Protein AF-A0A6A7KDA5-F1 (afdb_monomer)

Solvent-accessible surface area (backbone atoms only — not comparable to full-atom values): 14342 Å² total; per-residue (Å²): 134,85,80,81,78,71,78,78,71,73,79,80,79,49,89,36,50,40,59,72,51,70,58,52,48,42,38,56,43,55,70,69,39,73,50,80,46,42,49,21,28,23,50,100,81,70,48,78,37,81,46,70,86,55,17,60,34,19,36,37,41,44,78,26,62,70,22,34,30,36,56,64,79,94,57,71,30,64,58,52,70,46,46,43,62,48,38,39,30,34,56,36,64,44,63,30,44,38,36,43,35,44,50,53,101,87,54,82,69,35,66,40,66,21,44,35,38,25,58,65,92,68,69,43,66,54,40,44,38,29,28,38,41,38,42,45,76,77,36,80,64,52,74,50,76,56,38,69,36,55,49,75,57,51,43,84,60,59,58,35,97,49,41,67,30,35,57,90,36,42,28,16,51,41,44,44,50,55,54,48,52,33,39,74,72,51,92,50,48,98,82,55,56,77,96,71,62,80,50,61,61,45,47,76,31,43,42,65,40,60,34,46,36,36,62,38,28,44,69,81,40,37,34,86,78,37,87,60,35,33,62,45,58,29,51,68,88,40,66,62,100,58,41,41,19,69,38,68,63,53,73,60,34,37,37,40,37,33,53,38,71,119

Organism: NCBI:txid2655001

Mean predicted aligned error: 5.77 Å

Radius of gyration: 21.14 Å; Cα contacts (8 Å, |Δi|>4): 591; chains: 1; bounding box: 65×40×63 Å

Nearest PDB structures (foldseek):
  2pmv-assembly3_C  TM=6.017E-01  e=1.633E-03  Homo sapiens
  5vh2-assembly4_D  TM=2.685E-01  e=3.890E-04  Mus musculus
  5vh2-assembly2_B  TM=2.811E-01  e=1.075E-03  Mus musculus
  5vh2-assembly3_C  TM=2.791E-01  e=2.796E-03  Mus musculus
  5ulu-assembly1_A  TM=3.826E-01  e=1.948E-01  Mus musculus

Sequence (262 aa):
MAIFAIPAMAATDYPMITFEDSADFTVIKGYLQTEVMTVQGLDSSYVKHDLGADEQYVTWTSSNTNVVRFRDGIIPKTSITGKDTVTVQTLIPGTAVVTATYDTPTADPVTVTSYVVVEGTTTTSSVSGIDIDVDGYNTSDFSFAGLTVPLFDLSDAGITDNDNDVLKKTPTALHAFLYALEIQNSTETTSTPIGSFDWDWVKDNVVLNSEGSYLQAVGTDDGGTDWTRGWQFTVNDDAPEHAASVAPLTTNAEVTWGFLPW

Structure (mmCIF, N/CA/C/O backbone):
data_AF-A0A6A7KDA5-F1
#
_entry.id   AF-A0A6A7KDA5-F1
#
loop_
_atom_site.group_PDB
_atom_site.id
_atom_site.type_symbol
_atom_site.label_atom_id
_atom_site.label_alt_id
_atom_site.label_comp_id
_atom_site.label_asym_id
_atom_site.label_entity_id
_atom_site.label_seq_id
_atom_site.pdbx_PDB_ins_code
_atom_site.Cartn_x
_atom_site.Cartn_y
_atom_site.Cartn_z
_atom_site.occupancy
_atom_site.B_iso_or_equiv
_atom_site.auth_seq_id
_atom_site.auth_comp_id
_atom_site.auth_asym_id
_atom_site.auth_atom_id
_atom_site.pdbx_PDB_model_num
ATOM 1 N N . MET A 1 1 ? 44.519 -13.378 -36.585 1.00 40.75 1 MET A N 1
ATOM 2 C CA . MET A 1 1 ? 43.661 -12.495 -35.774 1.00 40.75 1 MET A CA 1
ATOM 3 C C . MET A 1 1 ? 42.371 -13.259 -35.535 1.00 40.75 1 MET A C 1
ATOM 5 O O . MET A 1 1 ? 41.586 -13.403 -36.460 1.00 40.75 1 MET A O 1
ATOM 9 N N . ALA A 1 2 ? 42.254 -13.910 -34.378 1.00 29.16 2 ALA A N 1
ATOM 10 C CA . ALA A 1 2 ? 41.071 -14.691 -34.037 1.00 29.16 2 ALA A CA 1
ATOM 11 C C . ALA A 1 2 ? 39.977 -13.719 -33.587 1.00 29.16 2 ALA A C 1
ATOM 13 O O . ALA A 1 2 ? 40.171 -12.979 -32.626 1.00 29.16 2 ALA A O 1
ATOM 14 N N . ILE A 1 3 ? 38.866 -13.687 -34.320 1.00 31.59 3 ILE A N 1
ATOM 15 C CA . ILE A 1 3 ? 37.640 -13.036 -33.869 1.00 31.59 3 ILE A CA 1
ATOM 16 C C . ILE A 1 3 ? 37.055 -13.975 -32.814 1.00 31.59 3 ILE A C 1
ATOM 18 O O . ILE A 1 3 ? 36.567 -15.052 -33.152 1.00 31.59 3 ILE A O 1
ATOM 22 N N . PHE A 1 4 ? 37.160 -13.605 -31.539 1.00 29.89 4 PHE A N 1
ATOM 23 C CA . PHE A 1 4 ? 36.370 -14.231 -30.484 1.00 29.89 4 PHE A CA 1
ATOM 24 C C . PHE A 1 4 ? 34.930 -13.747 -30.658 1.00 29.89 4 PHE A C 1
ATOM 26 O O . PHE A 1 4 ? 34.546 -12.705 -30.136 1.00 29.89 4 PHE A O 1
ATOM 33 N N . ALA A 1 5 ? 34.147 -14.475 -31.452 1.00 29.88 5 ALA A N 1
ATOM 34 C CA . ALA A 1 5 ? 32.700 -14.384 -31.371 1.00 29.88 5 ALA A CA 1
ATOM 35 C C . ALA A 1 5 ? 32.300 -15.060 -30.056 1.00 29.88 5 ALA A C 1
ATOM 37 O O . ALA A 1 5 ? 32.284 -16.286 -29.958 1.00 29.88 5 ALA A O 1
ATOM 38 N N . ILE A 1 6 ? 32.074 -14.252 -29.022 1.00 32.78 6 ILE A N 1
ATOM 39 C CA . ILE A 1 6 ? 31.377 -14.707 -27.824 1.00 32.78 6 ILE A CA 1
ATOM 40 C C . ILE A 1 6 ? 29.944 -14.984 -28.295 1.00 32.78 6 ILE A C 1
ATOM 42 O O . ILE A 1 6 ? 29.347 -14.084 -28.892 1.00 32.78 6 ILE A O 1
ATOM 46 N N . PRO A 1 7 ? 29.402 -16.203 -28.133 1.00 31.75 7 PRO A N 1
ATOM 47 C CA . PRO A 1 7 ? 27.991 -16.416 -28.397 1.00 31.75 7 PRO A CA 1
ATOM 48 C C . PRO A 1 7 ? 27.219 -15.440 -27.511 1.00 31.75 7 PRO A C 1
ATOM 50 O O . PRO A 1 7 ? 27.404 -15.440 -26.295 1.00 31.75 7 PRO A O 1
ATOM 53 N N . ALA A 1 8 ? 26.405 -14.578 -28.126 1.00 35.00 8 ALA A N 1
ATOM 54 C CA . ALA A 1 8 ? 25.350 -13.889 -27.406 1.00 35.00 8 ALA A CA 1
ATOM 55 C C . ALA A 1 8 ? 24.492 -15.005 -26.812 1.00 35.00 8 ALA A C 1
ATOM 57 O O . ALA A 1 8 ? 23.828 -15.733 -27.552 1.00 35.00 8 ALA A O 1
ATOM 58 N N . MET A 1 9 ? 24.636 -15.242 -25.508 1.00 37.19 9 MET A N 1
ATOM 59 C CA . MET A 1 9 ? 23.714 -16.102 -24.782 1.00 37.19 9 MET A CA 1
ATOM 60 C C . MET A 1 9 ? 22.326 -15.560 -25.116 1.00 37.19 9 MET A C 1
ATOM 62 O O . MET A 1 9 ? 22.131 -14.345 -25.073 1.00 37.19 9 MET A O 1
ATOM 66 N N . ALA A 1 10 ? 21.434 -16.437 -25.580 1.00 40.12 10 ALA A N 1
ATOM 67 C CA . ALA A 1 10 ? 20.050 -16.072 -25.839 1.00 40.12 10 ALA A CA 1
ATOM 68 C C . ALA A 1 10 ? 19.540 -15.287 -24.628 1.00 40.12 10 ALA A C 1
ATOM 70 O O . ALA A 1 10 ? 19.811 -15.716 -23.504 1.00 40.12 10 ALA A O 1
ATOM 71 N N . ALA A 1 11 ? 18.899 -14.140 -24.879 1.00 50.62 11 ALA A N 1
ATOM 72 C CA . ALA A 1 11 ? 18.192 -13.379 -23.857 1.00 50.62 11 ALA A CA 1
ATOM 73 C C . ALA A 1 11 ? 17.461 -14.382 -22.964 1.00 50.62 11 ALA A C 1
ATOM 75 O O . ALA A 1 11 ? 16.763 -15.271 -23.470 1.00 50.62 11 ALA A O 1
ATOM 76 N N . THR A 1 12 ? 17.733 -14.338 -21.662 1.00 64.06 12 THR A N 1
ATOM 77 C CA . THR A 1 12 ? 16.975 -15.165 -20.733 1.00 64.06 12 THR A CA 1
ATOM 78 C C . THR A 1 12 ? 15.617 -14.497 -20.676 1.00 64.06 12 THR A C 1
ATOM 80 O O . THR A 1 12 ? 15.439 -13.552 -19.920 1.00 64.06 12 THR A O 1
ATOM 83 N N . ASP A 1 13 ? 14.689 -14.928 -21.530 1.00 81.19 13 ASP A N 1
ATOM 84 C CA . ASP A 1 13 ? 13.320 -14.435 -21.473 1.00 81.19 13 ASP A CA 1
ATOM 85 C C . ASP A 1 13 ? 12.780 -14.758 -20.081 1.00 81.19 13 ASP A C 1
ATOM 87 O O . ASP A 1 13 ? 12.575 -15.924 -19.723 1.00 81.19 13 ASP A O 1
ATOM 91 N N . TYR A 1 14 ? 12.605 -13.720 -19.270 1.00 86.12 14 TYR A N 1
ATOM 92 C CA . TYR A 1 14 ? 12.040 -13.875 -17.946 1.00 86.12 14 TYR A CA 1
ATOM 93 C C . TYR A 1 14 ? 10.519 -13.990 -18.068 1.00 86.12 14 TYR A C 1
ATOM 95 O O . TYR A 1 14 ? 9.881 -13.073 -18.588 1.00 86.12 14 TYR A O 1
ATOM 103 N N . PRO A 1 15 ? 9.905 -15.079 -17.572 1.00 86.88 15 PRO A N 1
ATOM 104 C CA . PRO A 1 15 ? 8.453 -15.241 -17.607 1.00 86.88 15 PRO A CA 1
ATOM 105 C C . PRO A 1 15 ? 7.717 -14.234 -16.712 1.00 86.88 15 PRO A C 1
ATOM 107 O O . PRO A 1 15 ? 6.495 -14.142 -16.782 1.00 86.88 15 PRO A O 1
ATOM 110 N N . MET A 1 16 ? 8.438 -13.527 -15.837 1.00 90.62 16 MET A N 1
ATOM 111 C CA . MET A 1 16 ? 7.928 -12.512 -14.920 1.00 90.62 16 MET A CA 1
ATOM 112 C C . MET A 1 16 ? 9.022 -11.470 -14.654 1.00 90.62 16 MET A C 1
ATOM 114 O O . MET A 1 16 ? 10.212 -11.788 -14.681 1.00 90.62 16 MET A O 1
ATOM 118 N N . ILE A 1 17 ? 8.618 -10.246 -14.323 1.00 94.88 17 ILE A N 1
ATOM 119 C CA . ILE A 1 17 ? 9.496 -9.215 -13.757 1.00 94.88 17 ILE A CA 1
ATOM 120 C C . ILE A 1 17 ? 8.948 -8.760 -12.404 1.00 94.88 17 ILE A C 1
ATOM 122 O O . ILE A 1 17 ? 7.754 -8.879 -12.139 1.00 94.88 17 ILE A O 1
ATOM 126 N N . THR A 1 18 ? 9.819 -8.234 -11.551 1.00 95.62 18 THR A N 1
ATOM 127 C CA . THR A 1 18 ? 9.476 -7.692 -10.229 1.00 95.62 18 THR A CA 1
ATOM 128 C C . THR A 1 18 ? 10.320 -6.460 -9.935 1.00 95.62 18 THR A C 1
ATOM 130 O O . THR A 1 18 ? 11.328 -6.237 -10.600 1.00 95.62 18 THR A O 1
ATOM 133 N N . PHE A 1 19 ? 9.963 -5.687 -8.914 1.00 95.19 19 PHE A N 1
ATOM 134 C CA . PHE A 1 19 ? 10.882 -4.698 -8.356 1.00 95.19 19 PHE A CA 1
ATOM 135 C C . PHE A 1 19 ? 12.014 -5.355 -7.557 1.00 95.19 19 PHE A C 1
ATOM 137 O O . PHE A 1 19 ? 11.823 -6.411 -6.936 1.00 95.19 19 PHE A O 1
ATOM 144 N N . GLU A 1 20 ? 13.192 -4.732 -7.584 1.00 94.56 20 GLU A N 1
ATOM 145 C CA . GLU A 1 20 ? 14.352 -5.101 -6.764 1.00 94.56 20 GLU A CA 1
ATOM 146 C C . GLU A 1 20 ? 14.019 -4.977 -5.271 1.00 94.56 20 GLU A C 1
ATOM 148 O O . GLU A 1 20 ? 14.231 -5.933 -4.518 1.00 94.56 20 GLU A O 1
ATOM 153 N N . ASP A 1 21 ? 13.401 -3.865 -4.870 1.00 90.50 21 ASP A N 1
ATOM 154 C CA . ASP A 1 21 ? 12.902 -3.630 -3.516 1.00 90.50 21 ASP A CA 1
ATOM 155 C C . ASP A 1 21 ? 11.387 -3.881 -3.441 1.00 90.50 21 ASP A C 1
ATOM 157 O O . ASP A 1 21 ? 10.631 -3.525 -4.342 1.00 90.50 21 ASP A O 1
ATOM 161 N N . SER A 1 22 ? 10.916 -4.509 -2.363 1.00 85.31 22 SER A N 1
ATOM 162 C CA . SER A 1 22 ? 9.477 -4.656 -2.126 1.00 85.31 22 SER A CA 1
ATOM 163 C C . SER A 1 22 ? 8.786 -3.338 -1.767 1.00 85.31 22 SER A C 1
ATOM 165 O O . SER A 1 22 ? 7.585 -3.223 -2.000 1.00 85.31 22 SER A O 1
ATOM 167 N N . ALA A 1 23 ? 9.519 -2.351 -1.240 1.00 86.12 23 ALA A N 1
ATOM 168 C CA . ALA A 1 23 ? 8.973 -1.018 -0.973 1.00 86.12 23 ALA A CA 1
ATOM 169 C C . ALA A 1 23 ? 8.536 -0.303 -2.269 1.00 86.12 23 ALA A C 1
ATOM 171 O O . ALA A 1 23 ? 7.680 0.572 -2.260 1.00 86.12 23 ALA A O 1
ATOM 172 N N . ASP A 1 24 ? 9.045 -0.717 -3.435 1.00 91.38 24 ASP A N 1
ATOM 173 C CA . ASP A 1 24 ? 8.657 -0.105 -4.706 1.00 91.38 24 ASP A CA 1
ATOM 174 C C . ASP A 1 24 ? 7.242 -0.491 -5.165 1.00 91.38 24 ASP A C 1
ATOM 176 O O . ASP A 1 24 ? 6.698 0.165 -6.052 1.00 91.38 24 ASP A O 1
ATOM 180 N N . PHE A 1 25 ? 6.594 -1.510 -4.584 1.00 90.44 25 PHE A N 1
ATOM 181 C CA . PHE A 1 25 ? 5.215 -1.862 -4.960 1.00 90.44 25 PHE A CA 1
ATOM 182 C C . PHE A 1 25 ? 4.196 -0.795 -4.540 1.00 90.44 25 PHE A C 1
ATOM 184 O O . PHE A 1 25 ? 3.200 -0.584 -5.238 1.00 90.44 25 PHE A O 1
ATOM 191 N N . THR A 1 26 ? 4.450 -0.098 -3.432 1.00 91.44 26 THR A N 1
ATOM 192 C CA . THR A 1 26 ? 3.618 1.001 -2.937 1.00 91.44 26 THR A CA 1
ATOM 193 C C . THR A 1 26 ? 4.529 2.118 -2.470 1.00 91.44 26 THR A C 1
ATOM 195 O O . THR A 1 26 ? 5.241 1.942 -1.507 1.00 91.44 26 THR A O 1
ATOM 198 N N . VAL A 1 27 ? 4.484 3.285 -3.107 1.00 92.12 27 VAL A N 1
ATOM 199 C CA . VAL A 1 27 ? 5.378 4.395 -2.754 1.00 92.12 27 VAL A CA 1
ATOM 200 C C . VAL A 1 27 ? 4.572 5.582 -2.266 1.00 92.12 27 VAL A C 1
ATOM 202 O O . VAL A 1 27 ? 3.797 6.172 -3.022 1.00 92.12 27 VAL A O 1
ATOM 205 N N . ILE A 1 28 ? 4.815 6.003 -1.027 1.00 93.00 28 ILE A N 1
ATOM 206 C CA . ILE A 1 28 ? 4.253 7.238 -0.478 1.00 93.00 28 ILE A CA 1
ATOM 207 C C . ILE A 1 28 ? 5.359 8.274 -0.333 1.00 93.00 28 ILE A C 1
ATOM 209 O O . ILE A 1 28 ? 6.373 8.070 0.335 1.00 93.00 28 ILE A O 1
ATOM 213 N N . LYS A 1 29 ? 5.177 9.432 -0.970 1.00 92.12 29 LYS A N 1
ATOM 214 C CA . LYS A 1 29 ? 6.171 10.512 -0.932 1.00 92.12 29 LYS A CA 1
ATOM 215 C C . LYS A 1 29 ? 5.528 11.885 -0.838 1.00 92.12 29 LYS A C 1
ATOM 217 O O . LYS A 1 29 ? 4.423 12.137 -1.309 1.00 92.12 29 LYS A O 1
ATOM 222 N N . GLY A 1 30 ? 6.291 12.824 -0.286 1.00 90.06 30 GLY A N 1
ATOM 223 C CA . GLY A 1 30 ? 5.948 14.242 -0.309 1.00 90.06 30 GLY A CA 1
ATOM 224 C C . GLY A 1 30 ? 6.137 14.891 -1.685 1.00 90.06 30 GLY A C 1
ATOM 225 O O . GLY A 1 30 ? 6.653 14.292 -2.627 1.00 90.06 30 GLY A O 1
ATOM 226 N N . TYR A 1 31 ? 5.760 16.165 -1.782 1.00 89.62 31 TYR A N 1
ATOM 227 C CA . TYR A 1 31 ? 5.931 17.013 -2.968 1.00 89.62 31 TYR A CA 1
ATOM 228 C C . TYR A 1 31 ? 7.411 17.171 -3.378 1.00 89.62 31 TYR A C 1
ATOM 230 O O . TYR A 1 31 ? 8.263 17.464 -2.535 1.00 89.62 31 TYR A O 1
ATOM 238 N N . LEU A 1 32 ? 7.704 17.041 -4.682 1.00 90.38 32 LEU A N 1
ATOM 239 C CA . LEU A 1 32 ? 9.041 17.196 -5.289 1.00 90.38 32 LEU A CA 1
ATOM 240 C C . LEU A 1 32 ? 10.132 16.270 -4.734 1.00 90.38 32 LEU A C 1
ATOM 242 O O . LEU A 1 32 ? 11.318 16.595 -4.826 1.00 90.38 32 LEU A O 1
ATOM 246 N N . GLN A 1 33 ? 9.742 15.115 -4.207 1.00 93.12 33 GLN A N 1
ATOM 247 C CA . GLN A 1 33 ? 10.665 14.058 -3.813 1.00 93.12 33 GLN A CA 1
ATOM 248 C C . GLN A 1 33 ? 10.987 13.156 -5.006 1.00 93.12 33 GLN A C 1
ATOM 250 O O . GLN A 1 33 ? 10.360 13.242 -6.067 1.00 93.12 33 GLN A O 1
ATOM 255 N N . THR A 1 34 ? 11.994 12.307 -4.838 1.00 94.31 34 THR A N 1
ATOM 256 C CA . THR A 1 34 ? 12.359 11.297 -5.829 1.00 94.31 34 THR A CA 1
ATOM 257 C C . THR A 1 34 ? 12.405 9.917 -5.201 1.00 94.31 34 THR A C 1
ATOM 259 O O . THR A 1 34 ? 12.809 9.800 -4.047 1.00 94.31 34 THR A O 1
ATOM 262 N N . GLU A 1 35 ? 12.047 8.913 -5.989 1.00 95.69 35 GLU A N 1
ATOM 263 C CA . GLU A 1 35 ? 12.203 7.493 -5.685 1.00 95.69 35 GLU A CA 1
ATOM 264 C C . GLU A 1 35 ? 12.983 6.827 -6.822 1.00 95.69 35 GLU A C 1
ATOM 266 O O . GLU A 1 35 ? 12.812 7.212 -7.984 1.00 95.69 35 GLU A O 1
ATOM 271 N N . VAL A 1 36 ? 13.876 5.894 -6.504 1.00 96.88 36 VAL A N 1
ATOM 272 C CA . VAL A 1 36 ? 14.622 5.128 -7.509 1.00 96.88 36 VAL A CA 1
ATOM 273 C C . VAL A 1 36 ? 14.040 3.730 -7.538 1.00 96.88 36 VAL A C 1
ATOM 275 O O . VAL A 1 36 ? 14.178 3.004 -6.571 1.00 96.88 36 VAL A O 1
ATOM 278 N N . MET A 1 37 ? 13.435 3.371 -8.665 1.00 97.25 37 MET A N 1
ATOM 279 C CA . MET A 1 37 ? 12.840 2.057 -8.867 1.00 97.25 37 MET A CA 1
ATOM 280 C C . MET A 1 37 ? 13.694 1.263 -9.844 1.00 97.25 37 MET A C 1
ATOM 282 O O . MET A 1 37 ? 14.021 1.769 -10.927 1.00 97.25 37 MET A O 1
ATOM 286 N N . THR A 1 38 ? 13.987 0.017 -9.491 1.00 97.75 38 THR A N 1
ATOM 287 C CA . THR A 1 38 ? 14.713 -0.941 -10.334 1.00 97.75 38 THR A CA 1
ATOM 288 C C . THR A 1 38 ? 13.838 -2.165 -10.570 1.00 97.75 38 THR A C 1
ATOM 290 O O . THR A 1 38 ? 13.273 -2.708 -9.620 1.00 97.75 38 THR A O 1
ATOM 293 N N . VAL A 1 39 ? 13.732 -2.636 -11.816 1.00 97.06 39 VAL A N 1
ATOM 294 C CA . VAL A 1 39 ? 13.113 -3.937 -12.119 1.00 97.06 39 VAL A CA 1
ATOM 295 C C . VAL A 1 39 ? 14.144 -5.025 -12.367 1.00 97.06 39 VAL A C 1
ATOM 297 O O . VAL A 1 39 ? 15.176 -4.804 -12.992 1.00 97.06 39 VAL A O 1
ATOM 300 N N . GLN A 1 40 ? 13.812 -6.229 -11.918 1.00 96.12 40 GLN A N 1
ATOM 301 C CA . GLN A 1 40 ? 14.588 -7.446 -12.102 1.00 96.12 40 GLN A CA 1
ATOM 302 C C . GLN A 1 40 ? 13.732 -8.522 -12.769 1.00 96.12 40 GLN A C 1
ATOM 304 O O . GLN A 1 40 ? 12.509 -8.571 -12.605 1.00 96.12 40 GLN A O 1
ATOM 309 N N . GLY A 1 41 ? 14.388 -9.400 -13.522 1.00 94.38 41 GLY A N 1
ATOM 310 C CA . GLY A 1 41 ? 13.773 -10.607 -14.054 1.00 94.38 41 GLY A CA 1
ATOM 311 C C . GLY A 1 41 ? 13.593 -11.656 -12.961 1.00 94.38 41 GLY A C 1
ATOM 312 O O . GLY A 1 41 ? 14.425 -11.766 -12.061 1.00 94.38 41 GLY A O 1
ATOM 313 N N . LEU A 1 42 ? 12.521 -12.442 -13.035 1.00 91.31 42 LEU A N 1
ATOM 314 C CA . LEU A 1 42 ? 12.306 -13.604 -12.173 1.00 91.31 42 LEU A CA 1
ATOM 315 C C . LEU A 1 42 ? 12.435 -14.887 -12.983 1.00 91.31 42 LEU A C 1
ATOM 317 O O . LEU A 1 42 ? 11.764 -15.058 -14.002 1.00 91.31 42 LEU A O 1
ATOM 321 N N . ASP A 1 43 ? 13.270 -15.810 -12.512 1.00 85.69 43 ASP A N 1
ATOM 322 C CA . ASP A 1 43 ? 13.306 -17.158 -13.073 1.00 85.69 43 ASP A CA 1
ATOM 323 C C . ASP A 1 43 ? 12.142 -18.028 -12.559 1.00 85.69 43 ASP A C 1
ATOM 325 O O . ASP A 1 43 ? 11.331 -17.625 -11.724 1.00 85.69 43 ASP A O 1
ATOM 329 N N . SER A 1 44 ? 12.056 -19.268 -13.045 1.00 82.88 44 SER A N 1
ATOM 330 C CA . SER A 1 44 ? 11.012 -20.217 -12.632 1.00 82.88 44 SER A CA 1
ATOM 331 C C . SER A 1 44 ? 11.079 -20.632 -11.156 1.00 82.88 44 SER A C 1
ATOM 333 O O . SER A 1 44 ? 10.190 -21.337 -10.687 1.00 82.88 44 SER A O 1
ATOM 335 N N . SER A 1 45 ? 12.147 -20.265 -10.445 1.00 84.50 45 SER A N 1
ATOM 336 C CA . SER A 1 45 ? 12.328 -20.490 -9.008 1.00 84.50 45 SER A CA 1
ATOM 337 C C . SER A 1 45 ? 12.081 -19.215 -8.193 1.00 84.50 45 SER A C 1
ATOM 339 O O . SER A 1 45 ? 12.388 -19.203 -7.003 1.00 84.50 45 SER A O 1
ATOM 341 N N . TYR A 1 46 ? 11.541 -18.158 -8.816 1.00 83.62 46 TYR A N 1
ATOM 342 C CA . TYR A 1 46 ? 11.300 -16.843 -8.214 1.00 83.62 46 TYR A CA 1
ATOM 343 C C . TYR A 1 46 ? 12.569 -16.155 -7.691 1.00 83.62 46 TYR A C 1
ATOM 345 O O . TYR A 1 46 ? 12.504 -15.293 -6.813 1.00 83.62 46 TYR A O 1
ATOM 353 N N . VAL A 1 47 ? 13.737 -16.512 -8.231 1.00 88.19 47 VAL A N 1
ATOM 354 C CA . VAL A 1 47 ? 14.984 -15.812 -7.921 1.00 88.19 47 VAL A CA 1
ATOM 355 C C . VAL A 1 47 ? 15.077 -14.576 -8.806 1.00 88.19 47 VAL A C 1
ATOM 357 O O . VAL A 1 47 ? 14.839 -14.659 -10.013 1.00 88.19 47 VAL A O 1
ATOM 360 N N . LYS A 1 48 ? 15.414 -13.433 -8.198 1.00 92.44 48 LYS A N 1
ATOM 361 C CA . LYS A 1 48 ? 15.626 -12.171 -8.911 1.00 92.44 48 LYS A CA 1
ATOM 362 C C . LYS A 1 48 ? 16.974 -12.173 -9.630 1.00 92.44 48 LYS A C 1
ATOM 364 O O . LYS A 1 48 ? 17.983 -12.582 -9.053 1.00 92.44 48 LYS A O 1
ATOM 369 N N . HIS A 1 49 ? 16.986 -11.675 -10.860 1.00 92.88 49 HIS A N 1
ATOM 370 C CA . HIS A 1 49 ? 18.175 -11.529 -11.692 1.00 92.88 49 HIS A CA 1
ATOM 371 C C . HIS A 1 49 ? 18.196 -10.159 -12.362 1.00 92.88 49 HIS A C 1
ATOM 373 O O . HIS A 1 49 ? 17.167 -9.666 -12.830 1.00 92.88 49 HIS A O 1
ATOM 379 N N . ASP A 1 50 ? 19.385 -9.572 -12.467 1.00 92.50 50 ASP A N 1
ATOM 380 C CA . ASP A 1 50 ? 19.580 -8.349 -13.241 1.00 92.50 50 ASP A CA 1
ATOM 381 C C . ASP A 1 50 ? 19.256 -8.601 -14.721 1.00 92.50 50 ASP A C 1
ATOM 383 O O . ASP A 1 50 ? 19.623 -9.633 -15.295 1.00 92.50 50 ASP A O 1
ATOM 387 N N . LEU A 1 51 ? 18.587 -7.637 -15.358 1.00 90.62 51 LEU A N 1
ATOM 388 C CA . LEU A 1 51 ? 18.230 -7.735 -16.777 1.00 90.62 51 LEU A CA 1
ATOM 389 C C . LEU A 1 51 ? 19.453 -7.552 -17.688 1.00 90.62 51 LEU A C 1
ATOM 391 O O . LEU A 1 51 ? 19.499 -8.090 -18.795 1.00 90.62 51 LEU A O 1
ATOM 395 N N . GLY A 1 52 ? 20.475 -6.824 -17.227 1.00 88.19 52 GLY A N 1
ATOM 396 C CA . GLY A 1 52 ? 21.720 -6.634 -17.965 1.00 88.19 52 GLY A CA 1
ATOM 397 C C . GLY A 1 52 ? 21.470 -6.044 -19.355 1.00 88.19 52 GLY A C 1
ATOM 398 O O . GLY A 1 52 ? 20.901 -4.969 -19.488 1.00 88.19 52 GLY A O 1
ATOM 399 N N . ALA A 1 53 ? 21.883 -6.749 -20.413 1.00 87.94 53 ALA A N 1
ATOM 400 C CA . ALA A 1 53 ? 21.683 -6.281 -21.789 1.00 87.94 53 ALA A CA 1
ATOM 401 C C . ALA A 1 53 ? 20.201 -6.204 -22.208 1.00 87.94 53 ALA A C 1
ATOM 403 O O . ALA A 1 53 ? 19.877 -5.492 -23.162 1.00 87.94 53 ALA A O 1
ATOM 404 N N . ASP A 1 54 ? 19.313 -6.906 -21.502 1.00 90.25 54 ASP A N 1
ATOM 405 C CA . ASP A 1 54 ? 17.887 -6.943 -21.810 1.00 90.25 54 ASP A CA 1
ATOM 406 C C . ASP A 1 54 ? 17.127 -5.732 -21.237 1.00 90.25 54 ASP A C 1
ATOM 408 O O . ASP A 1 54 ? 15.952 -5.549 -21.550 1.00 90.25 54 ASP A O 1
ATOM 412 N N . GLU A 1 55 ? 17.793 -4.828 -20.501 1.00 93.62 55 GLU A N 1
ATOM 413 C CA . GLU A 1 55 ? 17.211 -3.547 -20.061 1.00 93.62 55 GLU A CA 1
ATOM 414 C C . GLU A 1 55 ? 16.650 -2.721 -21.231 1.00 93.62 55 GLU A C 1
ATOM 416 O O . GLU A 1 55 ? 15.696 -1.957 -21.073 1.00 93.62 55 GLU A O 1
ATOM 421 N N . GLN A 1 56 ? 17.211 -2.908 -22.436 1.00 93.88 56 GLN A N 1
ATOM 422 C CA . GLN A 1 56 ? 16.774 -2.249 -23.667 1.00 93.88 56 GLN A CA 1
ATOM 423 C C . GLN A 1 56 ? 15.298 -2.536 -24.009 1.00 93.88 56 GLN A C 1
ATOM 425 O O . GLN A 1 56 ? 14.668 -1.746 -24.714 1.00 93.88 56 GLN A O 1
ATOM 430 N N . TYR A 1 57 ? 14.763 -3.651 -23.501 1.00 95.38 57 TYR A N 1
ATOM 431 C CA . TYR A 1 57 ? 13.390 -4.117 -23.696 1.00 95.38 57 TYR A CA 1
ATOM 432 C C . TYR A 1 57 ? 12.425 -3.637 -22.606 1.00 95.38 57 TYR A C 1
ATOM 434 O O . TYR A 1 57 ? 11.234 -3.939 -22.661 1.00 95.38 57 TYR A O 1
ATOM 442 N N . VAL A 1 58 ? 12.909 -2.868 -21.625 1.00 97.06 58 VAL A N 1
ATOM 443 C CA . VAL A 1 58 ? 12.073 -2.317 -20.558 1.00 97.06 58 VAL A CA 1
ATOM 444 C C . VAL A 1 58 ? 11.506 -0.962 -20.967 1.00 97.06 58 VAL A C 1
ATOM 446 O O . VAL A 1 58 ? 12.237 -0.060 -21.383 1.00 97.06 58 VAL A O 1
ATOM 449 N N . THR A 1 59 ? 10.197 -0.789 -20.803 1.00 98.00 59 THR A N 1
ATOM 450 C CA . THR A 1 59 ? 9.504 0.496 -20.935 1.00 98.00 59 THR A CA 1
ATOM 451 C C . THR A 1 59 ? 8.762 0.848 -19.655 1.00 98.00 59 THR A C 1
ATOM 453 O O . THR A 1 59 ? 7.933 0.089 -19.169 1.00 98.00 59 THR A O 1
ATOM 456 N N . TRP A 1 60 ? 9.021 2.051 -19.158 1.00 98.12 60 TRP A N 1
ATOM 457 C CA . TRP A 1 60 ? 8.384 2.662 -18.004 1.00 98.12 60 TRP A CA 1
ATOM 458 C C . TRP A 1 60 ? 7.351 3.691 -18.439 1.00 98.12 60 TRP A C 1
ATOM 460 O O . TRP A 1 60 ? 7.636 4.558 -19.271 1.00 98.12 60 TRP A O 1
ATOM 470 N N . THR A 1 61 ? 6.165 3.641 -17.841 1.00 97.62 61 THR A N 1
ATOM 471 C CA . THR A 1 61 ? 5.085 4.611 -18.065 1.00 97.62 61 THR A CA 1
ATOM 472 C C . THR A 1 61 ? 4.436 5.023 -16.751 1.00 97.62 61 THR A C 1
ATOM 474 O O . THR A 1 61 ? 4.543 4.322 -15.748 1.00 97.62 61 THR A O 1
ATOM 477 N N . SER A 1 62 ? 3.779 6.182 -16.750 1.00 96.75 62 SER A N 1
ATOM 478 C CA . SER A 1 62 ? 2.942 6.626 -15.637 1.00 96.75 62 SER A CA 1
ATOM 479 C C . SER A 1 62 ? 1.521 6.889 -16.117 1.00 96.75 62 SER A C 1
ATOM 481 O O . SER A 1 62 ? 1.328 7.571 -17.128 1.00 96.75 62 SER A O 1
ATOM 483 N N . SER A 1 63 ? 0.531 6.424 -15.354 1.00 96.56 63 SER A N 1
ATOM 484 C CA . SER A 1 63 ? -0.880 6.723 -15.613 1.00 96.56 63 SER A CA 1
ATOM 485 C C . SER A 1 63 ? -1.233 8.201 -15.396 1.00 96.56 63 SER A C 1
ATOM 487 O O . SER A 1 63 ? -2.183 8.700 -16.000 1.00 96.56 63 SER A O 1
ATOM 489 N N . ASN A 1 64 ? -0.461 8.935 -14.581 1.00 96.31 64 ASN A N 1
ATOM 490 C CA . ASN A 1 64 ? -0.713 10.343 -14.285 1.00 96.31 64 ASN A CA 1
ATOM 491 C C . ASN A 1 64 ? 0.577 11.166 -14.194 1.00 96.31 64 ASN A C 1
ATOM 493 O O . ASN A 1 64 ? 1.170 11.375 -13.134 1.00 96.31 64 ASN A O 1
ATOM 497 N N . THR A 1 65 ? 0.942 11.744 -15.336 1.00 94.50 65 THR A N 1
ATOM 498 C CA . THR A 1 65 ? 2.167 12.538 -15.495 1.00 94.50 65 THR A CA 1
ATOM 499 C C . THR A 1 65 ? 2.139 13.901 -14.795 1.00 94.50 65 THR A C 1
ATOM 501 O O . THR A 1 65 ? 3.140 14.621 -14.787 1.00 94.50 65 THR A O 1
ATOM 504 N N . ASN A 1 66 ? 0.994 14.301 -14.237 1.00 94.81 66 ASN A N 1
ATOM 505 C CA . ASN A 1 66 ? 0.909 15.490 -13.394 1.00 94.81 66 ASN A CA 1
ATOM 506 C C . ASN A 1 66 ? 1.280 15.177 -11.945 1.00 94.81 66 ASN A C 1
ATOM 508 O O . ASN A 1 66 ? 1.732 16.085 -11.257 1.00 94.81 66 ASN A O 1
ATOM 512 N N . VAL A 1 67 ? 1.128 13.920 -11.513 1.00 96.00 67 VAL A N 1
ATOM 513 C CA . VAL A 1 67 ? 1.449 13.449 -10.158 1.00 96.00 67 VAL A CA 1
ATOM 514 C C . VAL A 1 67 ? 2.876 12.917 -10.091 1.00 96.00 67 VAL A C 1
ATOM 516 O O . VAL A 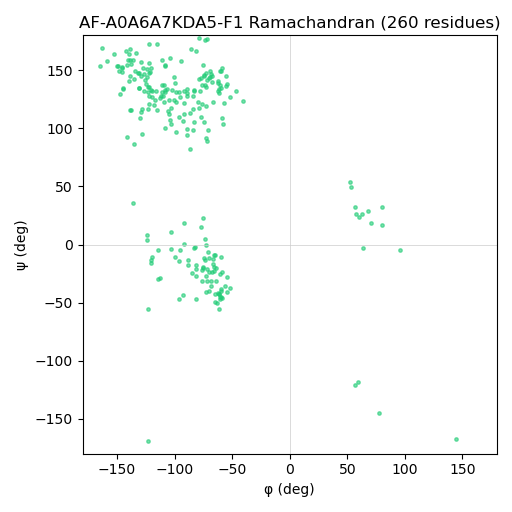1 67 ? 3.605 13.294 -9.177 1.00 96.00 67 VAL A O 1
ATOM 519 N N . VAL A 1 68 ? 3.317 12.128 -11.077 1.00 96.81 68 VAL A N 1
ATOM 520 C CA . VAL A 1 68 ? 4.703 11.635 -11.153 1.00 96.81 68 VAL A CA 1
ATOM 521 C C . VAL A 1 68 ? 5.292 11.774 -12.553 1.00 96.81 68 VAL A C 1
ATOM 523 O O . VAL A 1 68 ? 4.584 11.691 -13.551 1.00 96.81 68 VAL A O 1
ATOM 526 N N . ARG A 1 69 ? 6.606 11.976 -12.660 1.00 95.75 69 ARG A N 1
ATOM 527 C CA . ARG A 1 69 ? 7.350 11.923 -13.933 1.00 95.75 69 ARG A CA 1
ATOM 528 C C . ARG A 1 69 ? 8.688 11.248 -13.735 1.00 95.75 69 ARG A C 1
ATOM 530 O O . ARG A 1 69 ? 9.227 11.262 -12.637 1.00 95.75 69 ARG A O 1
ATOM 537 N N . PHE A 1 70 ? 9.274 10.744 -14.809 1.00 96.31 70 PHE A N 1
ATOM 538 C CA . PHE A 1 70 ? 10.603 10.160 -14.746 1.00 96.31 70 PHE A CA 1
ATOM 539 C C . PHE A 1 70 ? 11.683 11.217 -14.982 1.00 96.31 70 PHE A C 1
ATOM 541 O O . PHE A 1 70 ? 11.597 12.018 -15.920 1.00 96.31 70 PHE A O 1
ATOM 548 N N . ARG A 1 71 ? 12.723 11.221 -14.152 1.00 91.94 71 ARG A N 1
ATOM 549 C CA . ARG A 1 71 ? 13.915 12.044 -14.350 1.00 91.94 71 ARG A CA 1
ATOM 550 C C . ARG A 1 71 ? 14.901 11.315 -15.249 1.00 91.94 71 ARG A C 1
ATOM 552 O O . ARG A 1 71 ? 15.501 10.322 -14.862 1.00 91.94 71 ARG A O 1
ATOM 559 N N . ASP A 1 72 ? 15.100 11.867 -16.439 1.00 83.94 72 ASP A N 1
ATOM 560 C CA . ASP A 1 72 ? 16.139 11.438 -17.372 1.00 83.94 72 ASP A CA 1
ATOM 561 C C . ASP A 1 72 ? 16.840 12.675 -17.938 1.00 83.94 72 ASP A C 1
ATOM 563 O O . ASP A 1 72 ? 16.435 13.259 -18.947 1.00 83.94 72 ASP A O 1
ATOM 567 N N . GLY A 1 73 ? 17.855 13.140 -17.208 1.00 78.38 73 GLY A N 1
ATOM 568 C CA . GLY A 1 73 ? 18.491 14.432 -17.444 1.00 78.38 73 GLY A CA 1
ATOM 569 C C . GLY A 1 73 ? 17.666 15.608 -16.905 1.00 78.38 73 GLY A C 1
ATOM 570 O O . GLY A 1 73 ? 17.047 15.525 -15.848 1.00 78.38 73 GLY A O 1
ATOM 571 N N . ILE A 1 74 ? 17.703 16.740 -17.613 1.00 73.38 74 ILE A N 1
ATOM 572 C CA . ILE A 1 74 ? 17.123 18.016 -17.146 1.00 73.38 74 ILE A CA 1
ATOM 573 C C . ILE A 1 74 ? 15.606 18.082 -17.383 1.00 73.38 74 ILE A C 1
ATOM 575 O O . ILE A 1 74 ? 14.900 18.790 -16.667 1.00 73.38 74 ILE A O 1
ATOM 579 N N . ILE A 1 75 ? 15.096 17.368 -18.391 1.00 77.12 75 ILE A N 1
ATOM 580 C CA . ILE A 1 75 ? 13.689 17.432 -18.798 1.00 77.12 75 ILE A CA 1
ATOM 581 C C . ILE A 1 75 ? 12.969 16.183 -18.276 1.00 77.12 75 ILE A C 1
ATOM 583 O O . ILE A 1 75 ? 13.306 15.081 -18.709 1.00 77.12 75 ILE A O 1
ATOM 587 N N . PRO A 1 76 ? 11.970 16.326 -17.386 1.00 82.56 76 PRO A N 1
ATOM 588 C CA . PRO A 1 76 ? 11.155 15.200 -16.950 1.00 82.56 76 PRO A CA 1
ATOM 589 C C . PRO A 1 76 ? 10.412 14.561 -18.124 1.00 82.56 76 PRO A C 1
ATOM 591 O O . PRO A 1 76 ? 9.833 15.266 -18.956 1.00 82.56 76 PRO A O 1
ATOM 594 N N . LYS A 1 77 ? 10.390 13.230 -18.163 1.00 89.06 77 LYS A N 1
ATOM 595 C CA . LYS A 1 77 ? 9.722 12.439 -19.197 1.00 89.06 77 LYS A CA 1
ATOM 596 C C . LYS A 1 77 ? 8.471 11.755 -18.651 1.00 89.06 77 LYS A C 1
ATOM 598 O O . LYS A 1 77 ? 8.358 11.475 -17.460 1.00 89.06 77 LYS A O 1
ATOM 603 N N . THR A 1 78 ? 7.526 11.490 -19.544 1.00 88.00 78 THR A N 1
ATOM 604 C CA . THR A 1 78 ? 6.289 10.745 -19.256 1.00 88.00 78 THR A CA 1
ATOM 605 C C . THR A 1 78 ? 6.456 9.238 -19.442 1.00 88.00 78 THR A C 1
ATOM 607 O O . THR A 1 78 ? 5.640 8.468 -18.948 1.00 88.00 78 THR A O 1
ATOM 610 N N . SER A 1 79 ? 7.508 8.833 -20.153 1.00 94.19 79 SER A N 1
ATO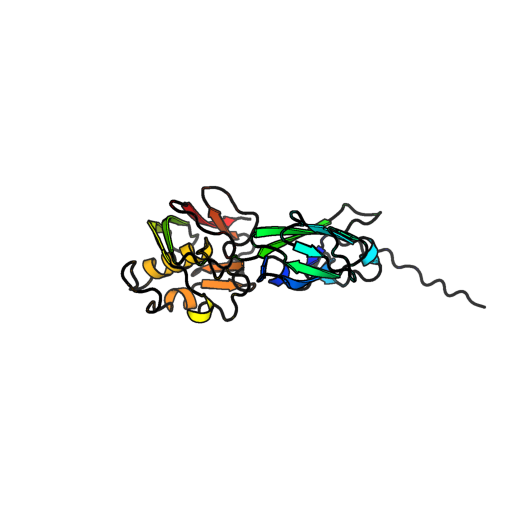M 611 C CA . SER A 1 79 ? 7.944 7.454 -20.325 1.00 94.19 79 SER A CA 1
ATOM 612 C C . SER A 1 79 ? 9.461 7.391 -20.500 1.00 94.19 79 SER A C 1
ATOM 614 O O . SER A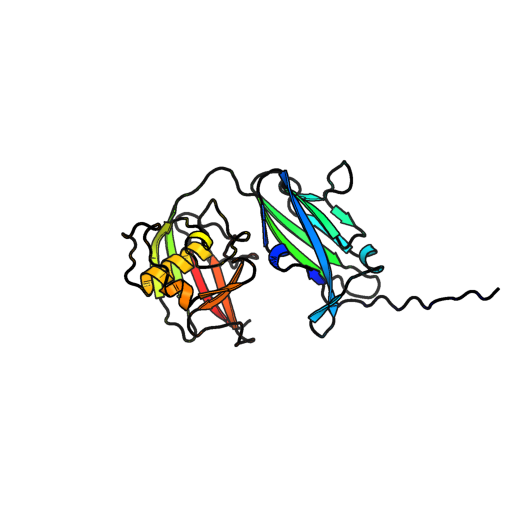 1 79 ? 10.089 8.356 -20.953 1.00 94.19 79 SER A O 1
ATOM 616 N N . ILE A 1 80 ? 10.051 6.256 -20.135 1.00 95.62 80 ILE A N 1
ATOM 617 C CA . ILE A 1 80 ? 11.457 5.926 -20.385 1.00 95.62 80 ILE A CA 1
ATOM 618 C C . ILE A 1 80 ? 11.493 4.528 -20.987 1.00 95.62 80 ILE A C 1
ATOM 620 O O . ILE A 1 80 ? 10.838 3.635 -20.475 1.00 95.62 80 ILE A O 1
ATOM 624 N N . THR A 1 81 ? 12.269 4.334 -22.046 1.00 95.25 81 THR A N 1
ATOM 625 C CA . THR A 1 81 ? 12.517 3.010 -22.622 1.00 95.25 81 THR A CA 1
ATOM 626 C C . THR A 1 81 ? 14.009 2.737 -22.599 1.00 95.25 81 THR A C 1
ATOM 628 O O . THR A 1 81 ? 14.817 3.661 -22.739 1.00 95.25 81 THR A O 1
ATOM 631 N N . GLY A 1 82 ? 14.346 1.465 -22.447 1.00 93.69 82 GLY A N 1
ATOM 632 C CA . GLY A 1 82 ? 15.693 0.942 -22.527 1.00 93.69 82 GLY A CA 1
ATOM 633 C C . GLY A 1 82 ? 16.514 1.134 -21.260 1.00 93.69 82 GLY A C 1
ATOM 634 O O . GLY A 1 82 ? 17.712 1.388 -21.357 1.00 93.69 82 GLY A O 1
ATOM 635 N N . LYS A 1 83 ? 15.847 1.103 -20.102 1.00 94.94 83 LYS A N 1
ATOM 636 C CA . LYS A 1 83 ? 16.461 1.155 -18.773 1.00 94.94 83 LYS A CA 1
ATOM 637 C C . LYS A 1 83 ? 15.666 0.286 -17.810 1.00 94.94 83 LYS A C 1
ATOM 639 O O . LYS A 1 83 ? 14.441 0.411 -17.750 1.00 94.94 83 LYS A O 1
ATOM 644 N N . ASP A 1 84 ? 16.360 -0.518 -17.022 1.00 95.25 84 ASP A N 1
ATOM 645 C CA . ASP A 1 84 ? 15.782 -1.294 -15.920 1.00 95.25 84 ASP A CA 1
ATOM 646 C C . ASP A 1 84 ? 15.599 -0.461 -14.641 1.00 95.25 84 ASP A C 1
ATOM 648 O O . ASP A 1 84 ? 14.797 -0.812 -13.785 1.00 95.25 84 ASP A O 1
ATOM 652 N N . THR A 1 85 ? 16.287 0.678 -14.554 1.00 97.00 85 THR A N 1
ATOM 653 C CA . THR A 1 85 ? 16.259 1.589 -13.411 1.00 97.00 85 THR A CA 1
ATOM 654 C C . THR A 1 85 ? 15.758 2.968 -13.827 1.00 97.00 85 THR A C 1
ATOM 656 O O . THR A 1 85 ? 16.246 3.571 -14.795 1.00 97.00 85 THR A O 1
ATOM 659 N N . VAL A 1 86 ? 14.818 3.527 -13.064 1.00 96.88 86 VAL A N 1
ATOM 660 C CA . VAL A 1 86 ? 14.307 4.889 -13.261 1.00 96.88 86 VAL A CA 1
ATOM 661 C C . VAL A 1 86 ? 14.273 5.675 -11.961 1.00 96.88 86 VAL A C 1
ATOM 663 O O . VAL A 1 86 ? 14.004 5.152 -10.890 1.00 96.88 86 VAL A O 1
ATOM 666 N N . THR A 1 87 ? 14.491 6.986 -12.061 1.00 96.81 87 THR A N 1
ATOM 667 C CA . THR A 1 87 ? 14.197 7.909 -10.962 1.00 96.81 87 THR A CA 1
ATOM 668 C C . THR A 1 87 ? 12.824 8.527 -11.192 1.00 96.81 87 THR A C 1
ATOM 670 O O . THR A 1 87 ? 12.651 9.350 -12.096 1.00 96.81 87 THR A O 1
ATOM 673 N N . VAL A 1 88 ? 11.843 8.159 -10.379 1.00 96.75 88 VAL A N 1
ATOM 674 C CA . VAL A 1 88 ? 10.511 8.765 -10.357 1.00 96.75 88 VAL A CA 1
ATOM 675 C C . VAL A 1 88 ? 10.565 10.032 -9.511 1.00 96.75 88 VAL A C 1
ATOM 677 O O . VAL A 1 88 ? 11.110 10.037 -8.418 1.00 96.75 88 VAL A O 1
ATOM 680 N N . GLN A 1 89 ? 10.018 11.134 -10.010 1.00 96.06 89 GLN A N 1
ATOM 681 C CA . GLN A 1 89 ? 9.851 12.379 -9.272 1.00 96.06 89 GLN A CA 1
ATOM 682 C C . GLN A 1 89 ? 8.369 12.638 -9.032 1.00 96.06 89 GLN A C 1
ATOM 684 O O . GLN A 1 89 ? 7.591 12.711 -9.986 1.00 96.06 89 GLN A O 1
ATOM 689 N N . THR A 1 90 ? 8.005 12.880 -7.778 1.00 95.38 90 THR A N 1
ATOM 690 C CA . THR A 1 90 ? 6.664 13.322 -7.398 1.00 95.38 90 THR A CA 1
ATOM 691 C C . THR A 1 90 ? 6.484 14.811 -7.661 1.00 95.38 90 THR A C 1
ATOM 693 O O . THR A 1 90 ? 7.405 15.615 -7.501 1.00 95.38 90 THR A O 1
ATOM 696 N N . LEU A 1 91 ? 5.293 15.201 -8.103 1.00 94.25 91 LEU A N 1
ATOM 697 C CA . LEU A 1 91 ? 5.024 16.547 -8.593 1.00 94.25 91 LEU A CA 1
ATOM 698 C C . LEU A 1 91 ? 3.902 17.240 -7.855 1.00 94.25 91 LEU A C 1
ATOM 700 O O . LEU A 1 91 ? 4.153 18.325 -7.379 1.00 94.25 91 LEU A O 1
ATOM 704 N N . ILE A 1 92 ? 2.697 16.689 -7.764 1.00 94.75 92 ILE A N 1
ATOM 705 C CA . ILE A 1 92 ? 1.577 17.313 -7.039 1.00 94.75 92 ILE A CA 1
ATOM 706 C C . ILE A 1 92 ? 0.813 16.243 -6.262 1.00 94.75 92 ILE A C 1
ATOM 708 O O . ILE A 1 92 ? 0.893 15.078 -6.654 1.00 94.75 92 ILE A O 1
ATOM 712 N N . PRO A 1 93 ? 0.056 16.618 -5.215 1.00 95.00 93 PRO A N 1
ATOM 713 C CA . PRO A 1 93 ? -0.784 15.671 -4.499 1.00 95.00 93 PRO A CA 1
ATOM 714 C C . PRO A 1 93 ? -1.750 14.923 -5.420 1.00 95.00 93 PRO A C 1
ATOM 716 O O . PRO A 1 93 ? -2.357 15.524 -6.310 1.00 95.00 93 PRO A O 1
ATOM 719 N N . GLY A 1 94 ? -1.902 13.624 -5.188 1.00 94.50 94 GLY A N 1
ATOM 720 C CA . GLY A 1 94 ? -2.700 12.726 -6.016 1.00 94.50 94 GLY A CA 1
ATOM 721 C C . GLY A 1 94 ? -2.074 11.340 -6.099 1.00 94.50 94 GLY A C 1
ATOM 722 O O . GLY A 1 94 ? -1.151 11.022 -5.352 1.00 94.50 94 GLY A O 1
ATOM 723 N N . THR A 1 95 ? -2.573 10.523 -7.020 1.00 95.25 95 THR A N 1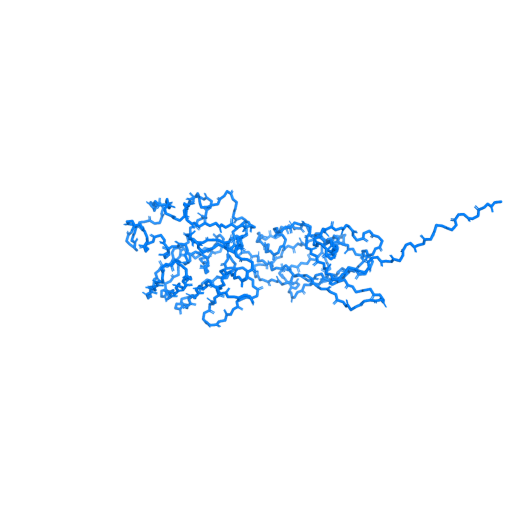
ATOM 724 C CA . THR A 1 95 ? -2.116 9.143 -7.205 1.00 95.25 95 THR A CA 1
ATOM 725 C C . THR A 1 95 ? -1.728 8.884 -8.657 1.00 95.25 95 THR A C 1
ATOM 727 O O . THR A 1 95 ? -2.213 9.545 -9.588 1.00 95.25 95 THR A O 1
ATOM 730 N N . ALA A 1 96 ? -0.801 7.952 -8.850 1.00 95.81 96 ALA A N 1
ATOM 731 C CA . ALA A 1 96 ? -0.374 7.473 -10.154 1.00 95.81 96 ALA A CA 1
ATOM 732 C C . ALA A 1 96 ? 0.036 6.004 -10.062 1.00 95.81 96 ALA A C 1
ATOM 734 O O . ALA A 1 96 ? 0.573 5.568 -9.052 1.00 95.81 96 ALA A O 1
ATOM 735 N N . VAL A 1 97 ? -0.150 5.269 -11.152 1.00 96.12 97 VAL A N 1
ATOM 736 C CA . VAL A 1 97 ? 0.421 3.933 -11.331 1.00 96.12 97 VAL A CA 1
ATOM 737 C C . VAL A 1 97 ? 1.647 4.085 -12.215 1.00 96.12 97 VAL A C 1
ATOM 739 O O . VAL A 1 97 ? 1.556 4.666 -13.302 1.00 96.12 97 VAL A O 1
ATOM 742 N N . VAL A 1 98 ? 2.792 3.613 -11.733 1.00 97.12 98 VAL A N 1
ATOM 743 C CA . VAL A 1 98 ? 4.022 3.488 -12.517 1.00 97.12 98 VAL A CA 1
ATOM 744 C C . VAL A 1 98 ? 4.127 2.043 -12.983 1.00 97.12 98 VAL A C 1
ATOM 746 O O . VAL A 1 98 ? 4.126 1.129 -12.168 1.00 97.12 98 VAL A O 1
ATOM 749 N N . THR A 1 99 ? 4.215 1.833 -14.291 1.00 97.50 99 THR A N 1
ATOM 750 C CA . THR A 1 99 ? 4.259 0.496 -14.893 1.00 97.50 99 THR A CA 1
ATOM 751 C C . THR A 1 99 ? 5.581 0.305 -15.611 1.00 97.50 99 THR A C 1
ATOM 753 O O . THR A 1 99 ? 5.897 1.088 -16.512 1.00 97.50 99 THR A O 1
ATOM 756 N N . ALA A 1 100 ? 6.310 -0.750 -15.257 1.00 97.88 100 ALA A N 1
ATOM 757 C CA . ALA A 1 100 ? 7.404 -1.281 -16.056 1.00 97.88 100 ALA A CA 1
ATOM 758 C C . ALA A 1 100 ? 6.882 -2.444 -16.903 1.00 97.88 100 ALA A C 1
ATOM 760 O O . ALA A 1 100 ? 6.189 -3.327 -16.403 1.00 97.88 100 ALA A O 1
ATOM 761 N N . THR A 1 101 ? 7.193 -2.429 -18.193 1.00 97.81 101 THR A N 1
ATOM 762 C CA . THR A 1 101 ? 6.868 -3.488 -19.155 1.00 97.81 101 THR A CA 1
ATOM 763 C C . THR A 1 101 ? 8.164 -4.031 -19.724 1.00 97.81 101 THR A C 1
ATOM 765 O O . THR A 1 101 ? 8.959 -3.245 -20.231 1.00 97.81 101 THR A O 1
ATOM 768 N N . TYR A 1 102 ? 8.364 -5.341 -19.659 1.00 96.38 102 TYR A N 1
ATOM 769 C CA . TYR A 1 102 ? 9.458 -6.048 -20.313 1.00 96.38 102 TYR A CA 1
ATOM 770 C C . TYR A 1 102 ? 8.901 -6.776 -21.539 1.00 96.38 102 TYR A C 1
ATOM 772 O O . TYR A 1 102 ? 8.066 -7.668 -21.400 1.00 96.38 102 TYR A O 1
ATOM 780 N N . ASP A 1 103 ? 9.307 -6.330 -22.728 1.00 95.88 103 ASP A N 1
ATOM 781 C CA . ASP A 1 103 ? 8.774 -6.772 -24.025 1.00 95.88 103 ASP A CA 1
ATOM 782 C C . ASP A 1 103 ? 9.929 -7.201 -24.942 1.00 95.88 103 ASP A C 1
ATOM 784 O O . ASP A 1 103 ? 10.594 -6.366 -25.571 1.00 95.88 103 ASP A O 1
ATOM 788 N N . THR A 1 104 ? 10.216 -8.507 -24.966 1.00 91.81 104 THR A N 1
ATOM 789 C CA . THR A 1 104 ? 11.271 -9.081 -25.808 1.00 91.81 104 THR A CA 1
ATOM 790 C C . THR A 1 104 ? 10.704 -9.580 -27.139 1.00 91.81 104 THR A C 1
ATOM 792 O O . THR A 1 104 ? 9.531 -9.926 -27.244 1.00 91.81 104 THR A O 1
ATOM 795 N N . PRO A 1 105 ? 11.529 -9.710 -28.194 1.00 90.25 105 PRO A N 1
ATOM 796 C CA . PRO A 1 105 ? 11.062 -10.232 -29.480 1.00 90.25 105 PRO A CA 1
ATOM 797 C C . PRO A 1 105 ? 10.609 -11.704 -29.466 1.00 90.25 105 PRO A C 1
ATOM 799 O O . PRO A 1 105 ? 10.134 -12.194 -30.494 1.00 90.25 105 PRO A O 1
ATOM 802 N N . THR A 1 106 ? 10.846 -12.434 -28.374 1.00 88.19 106 THR A N 1
ATOM 803 C CA . THR A 1 106 ? 10.741 -13.900 -28.298 1.00 88.19 106 THR A CA 1
ATOM 804 C C . THR A 1 106 ? 9.723 -14.404 -27.278 1.00 88.19 106 THR A C 1
ATOM 806 O O . THR A 1 106 ? 9.381 -15.588 -27.336 1.00 88.19 106 THR A O 1
ATOM 809 N N . ALA A 1 107 ? 9.189 -13.532 -26.421 1.00 88.00 107 ALA A N 1
ATOM 810 C CA . ALA A 1 107 ? 8.193 -13.862 -25.408 1.00 88.00 107 ALA A CA 1
ATOM 811 C C . ALA A 1 107 ? 7.035 -12.849 -25.393 1.00 88.00 107 ALA A C 1
ATOM 813 O O . ALA A 1 107 ? 7.133 -11.765 -25.963 1.00 88.00 107 ALA A O 1
ATOM 814 N N . ASP A 1 108 ? 5.927 -13.217 -24.746 1.00 92.75 108 ASP A N 1
ATOM 815 C CA . ASP A 1 108 ? 4.835 -12.274 -24.498 1.00 92.75 108 ASP A CA 1
ATOM 816 C C . ASP A 1 108 ? 5.277 -11.212 -23.467 1.00 92.75 108 ASP A C 1
ATOM 818 O O . ASP A 1 108 ? 6.003 -11.553 -22.526 1.00 92.75 108 ASP A O 1
ATOM 822 N N . PRO A 1 109 ? 4.837 -9.944 -23.593 1.00 95.00 109 PRO A N 1
ATOM 823 C CA . PRO A 1 109 ? 5.206 -8.898 -22.649 1.00 95.00 109 PRO A CA 1
ATOM 824 C C . PRO A 1 109 ? 4.722 -9.190 -21.231 1.00 95.00 109 PRO A C 1
ATOM 826 O O . PRO A 1 109 ? 3.582 -9.610 -21.019 1.00 95.00 109 PRO A O 1
ATOM 829 N N . VAL A 1 110 ? 5.561 -8.866 -20.252 1.00 95.25 110 VAL A N 1
ATOM 830 C CA . VAL A 1 110 ? 5.239 -8.981 -18.824 1.00 95.25 110 VAL A CA 1
ATOM 831 C C . VAL A 1 110 ? 5.376 -7.628 -18.139 1.00 95.25 110 VAL A C 1
ATOM 833 O O . VAL A 1 110 ? 6.199 -6.797 -18.527 1.00 95.25 110 VAL A O 1
ATOM 836 N N . THR A 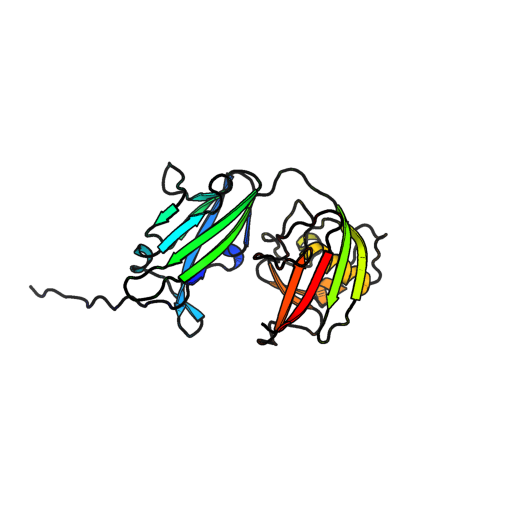1 111 ? 4.549 -7.381 -17.124 1.00 96.38 111 THR A N 1
ATOM 837 C CA . THR A 1 111 ? 4.468 -6.075 -16.460 1.00 96.38 111 THR A CA 1
ATOM 838 C C . THR A 1 111 ? 4.529 -6.191 -14.949 1.00 96.38 111 THR A C 1
ATOM 840 O O . THR A 1 111 ? 3.965 -7.121 -14.379 1.00 96.38 111 THR A O 1
ATOM 843 N N . VAL A 1 112 ? 5.110 -5.180 -14.308 1.00 95.56 112 VAL A N 1
ATOM 844 C CA . VAL A 1 112 ? 4.991 -4.937 -12.867 1.00 95.56 112 VAL A CA 1
ATOM 845 C C . VAL A 1 112 ? 4.578 -3.486 -12.628 1.00 95.56 112 VAL A C 1
ATOM 847 O O . VAL A 1 112 ? 4.946 -2.587 -13.395 1.00 95.56 112 VAL A O 1
ATOM 850 N N . THR A 1 113 ? 3.772 -3.255 -11.595 1.00 95.75 113 THR A N 1
ATOM 851 C CA . THR A 1 113 ? 3.180 -1.949 -11.288 1.00 95.75 113 THR A CA 1
ATOM 852 C C . THR A 1 113 ? 3.489 -1.506 -9.870 1.00 95.75 113 THR A C 1
ATOM 854 O O . THR A 1 113 ? 3.365 -2.292 -8.936 1.00 95.75 113 THR A O 1
ATOM 857 N N . SER A 1 114 ? 3.814 -0.225 -9.725 1.00 94.44 114 SER A N 1
ATOM 858 C CA . SER A 1 114 ? 3.936 0.487 -8.457 1.00 94.44 114 SER A CA 1
ATOM 859 C C . SER A 1 114 ? 2.774 1.461 -8.308 1.00 94.44 114 SER A C 1
ATOM 861 O O . SER A 1 114 ? 2.489 2.237 -9.232 1.00 94.44 114 SER A O 1
ATOM 863 N N . TYR A 1 115 ? 2.110 1.444 -7.154 1.00 94.69 115 TYR A N 1
ATOM 864 C CA . TYR A 1 115 ? 1.119 2.454 -6.807 1.00 94.69 115 TYR A CA 1
ATOM 865 C C . TYR A 1 115 ? 1.788 3.600 -6.047 1.00 94.69 115 TYR A C 1
ATOM 867 O O . TYR A 1 115 ? 2.247 3.431 -4.920 1.00 94.69 115 TYR A O 1
ATOM 875 N N . VAL A 1 116 ? 1.841 4.782 -6.660 1.00 95.00 116 VAL A N 1
ATOM 876 C CA . VAL A 1 116 ? 2.488 5.962 -6.080 1.00 95.00 116 VAL A CA 1
ATOM 877 C C . VAL A 1 116 ? 1.441 6.940 -5.567 1.00 95.00 116 VAL A C 1
ATOM 879 O O . VAL A 1 116 ? 0.601 7.428 -6.332 1.00 95.00 116 VAL A O 1
ATOM 882 N N . VAL A 1 117 ? 1.542 7.295 -4.288 1.00 95.44 117 VAL A N 1
ATOM 883 C CA . VAL A 1 117 ? 0.718 8.317 -3.642 1.00 95.44 117 VAL A CA 1
ATOM 884 C C . VAL A 1 117 ? 1.573 9.517 -3.257 1.00 95.44 117 VAL A C 1
ATOM 886 O O . VAL A 1 117 ? 2.575 9.411 -2.550 1.00 95.44 117 VAL A O 1
ATOM 889 N N . VAL A 1 118 ? 1.145 10.694 -3.704 1.00 95.06 118 VAL A N 1
ATOM 890 C CA . VAL A 1 118 ? 1.701 11.972 -3.268 1.00 95.06 118 VAL A CA 1
ATOM 891 C C . VAL A 1 118 ? 0.717 12.596 -2.295 1.00 95.06 118 VAL A C 1
ATOM 893 O O . VAL A 1 118 ? -0.355 13.060 -2.696 1.00 95.06 118 VAL A O 1
ATOM 896 N N . GLU A 1 119 ? 1.057 12.603 -1.009 1.00 90.81 119 GLU A N 1
ATOM 897 C CA . GLU A 1 119 ? 0.153 13.137 0.008 1.00 90.81 119 GLU A CA 1
ATOM 898 C C . GLU A 1 119 ? 0.016 14.662 -0.086 1.00 90.81 119 GLU A C 1
ATOM 900 O O . GLU A 1 119 ? 0.959 15.407 -0.377 1.00 90.81 119 GLU A O 1
ATOM 905 N N . GLY A 1 120 ? -1.201 15.136 0.181 1.00 87.62 120 GLY A N 1
ATOM 906 C CA . GLY A 1 120 ? -1.471 16.553 0.379 1.00 87.62 120 GLY A CA 1
ATOM 907 C C . GLY A 1 120 ? -0.914 17.069 1.707 1.00 87.62 120 GLY A C 1
ATOM 908 O O . GLY A 1 120 ? -0.390 16.331 2.537 1.00 87.62 120 GLY A O 1
ATOM 909 N N . THR A 1 121 ? -1.057 18.371 1.941 1.00 88.25 121 THR A N 1
ATOM 910 C CA . THR A 1 121 ? -0.653 18.997 3.212 1.00 88.25 121 THR A CA 1
ATOM 911 C C . THR A 1 121 ? -1.754 18.982 4.271 1.00 88.25 121 THR A C 1
ATOM 913 O O . THR A 1 121 ? -1.488 19.269 5.436 1.00 88.25 121 THR A O 1
ATOM 916 N N . THR A 1 122 ? -2.993 18.680 3.880 1.00 92.31 122 THR A N 1
ATOM 917 C CA . THR A 1 122 ? -4.145 18.637 4.781 1.00 92.31 122 THR A CA 1
ATOM 918 C C . THR A 1 122 ? -4.220 17.288 5.481 1.00 92.31 122 THR A C 1
ATOM 920 O O . THR A 1 122 ? -4.236 16.256 4.820 1.00 92.31 122 THR A O 1
ATOM 923 N N . THR A 1 123 ? -4.314 17.314 6.810 1.00 95.94 123 THR A N 1
ATOM 924 C CA . THR A 1 123 ? -4.549 16.122 7.628 1.00 95.94 123 THR A CA 1
ATOM 925 C C . THR A 1 123 ? -6.036 15.965 7.935 1.00 95.94 123 THR A C 1
ATOM 927 O O . THR A 1 123 ? -6.658 16.876 8.486 1.00 95.94 123 THR A O 1
ATOM 930 N N . THR A 1 124 ? -6.577 14.788 7.645 1.00 96.62 124 THR A N 1
ATOM 931 C CA . THR A 1 124 ? -7.867 14.297 8.133 1.00 96.62 124 THR A CA 1
ATOM 932 C C . THR A 1 124 ? -7.607 13.498 9.406 1.00 96.62 124 THR A C 1
ATOM 934 O O . THR A 1 124 ? -7.073 12.400 9.345 1.00 96.62 124 THR A O 1
ATOM 937 N N . SER A 1 125 ? -7.937 14.043 10.579 1.00 96.69 125 SER A N 1
ATOM 938 C CA . SER A 1 125 ? -7.613 13.396 11.865 1.00 96.69 125 SER A CA 1
ATOM 939 C C . SER A 1 125 ? -8.449 12.152 12.166 1.00 96.69 125 SER A C 1
ATOM 941 O O . SER A 1 125 ? -8.073 11.356 13.020 1.00 96.69 125 SER A O 1
ATOM 943 N N . SER A 1 126 ? -9.612 12.020 11.530 1.00 97.75 126 SER A N 1
ATOM 944 C CA . SER A 1 126 ? -10.522 10.891 11.701 1.00 97.75 126 SER A CA 1
ATOM 945 C C . SER A 1 126 ? -11.552 10.850 10.577 1.00 97.75 126 SER A C 1
ATOM 947 O O . SER A 1 126 ? -11.920 11.901 10.045 1.00 97.75 126 SER A O 1
ATOM 949 N N . VAL A 1 127 ? -12.081 9.665 10.277 1.00 98.25 127 VAL A N 1
ATOM 950 C CA . VAL A 1 127 ? -13.205 9.476 9.350 1.00 98.25 127 VAL A CA 1
ATOM 951 C C . VAL A 1 127 ? -14.334 8.747 10.075 1.00 98.25 127 VAL A C 1
ATOM 953 O O . VAL A 1 127 ? -14.097 7.757 10.758 1.00 98.25 127 VAL A O 1
ATOM 956 N N . SER A 1 128 ? -15.556 9.266 9.965 1.00 98.25 128 SER A N 1
ATOM 957 C CA . SER A 1 128 ? -16.734 8.751 10.674 1.00 98.25 128 SER A CA 1
ATOM 958 C C . SER A 1 128 ? -17.663 7.940 9.778 1.00 98.25 128 SER A C 1
ATOM 960 O O . SER A 1 128 ? -17.674 8.112 8.557 1.00 98.25 128 SER A O 1
ATOM 962 N N . GLY A 1 129 ? -18.500 7.125 10.421 1.00 97.88 129 GLY A N 1
ATOM 963 C CA . GLY A 1 129 ? -19.512 6.310 9.755 1.00 97.88 129 GLY A CA 1
ATOM 964 C C . GLY A 1 129 ? -18.945 5.033 9.145 1.00 97.88 129 GLY A C 1
ATOM 965 O O . GLY A 1 129 ? -19.580 4.478 8.268 1.00 97.88 129 GLY A O 1
ATOM 966 N N . ILE A 1 130 ? -17.748 4.608 9.548 1.00 98.62 130 ILE A N 1
ATOM 967 C CA . ILE A 1 130 ? -17.087 3.455 8.946 1.00 98.62 130 ILE A CA 1
ATOM 968 C C . ILE A 1 130 ? -17.740 2.174 9.449 1.00 98.62 130 ILE A C 1
ATOM 970 O O . ILE A 1 130 ? -17.742 1.916 10.655 1.00 98.62 130 ILE A O 1
ATOM 974 N N . ASP A 1 131 ? -18.260 1.389 8.521 1.00 98.56 131 ASP A N 1
ATOM 975 C CA . ASP A 1 131 ? -18.696 0.027 8.785 1.00 98.56 131 ASP A CA 1
ATOM 976 C C . ASP A 1 131 ? -17.509 -0.892 8.489 1.00 98.56 131 ASP A C 1
ATOM 978 O O . ASP A 1 131 ? -16.819 -0.718 7.483 1.00 98.56 131 ASP A O 1
ATOM 982 N N . ILE A 1 132 ? -17.210 -1.813 9.399 1.00 98.25 132 ILE A N 1
ATOM 983 C CA . ILE A 1 132 ? -16.133 -2.782 9.220 1.00 98.25 132 ILE A CA 1
ATOM 984 C C . ILE A 1 132 ? -16.630 -4.182 9.524 1.00 98.25 132 ILE A C 1
ATOM 986 O O . ILE A 1 132 ? -17.286 -4.393 10.546 1.00 98.25 132 ILE A O 1
ATOM 990 N N . ASP A 1 133 ? -16.280 -5.111 8.646 1.00 98.19 133 ASP A N 1
ATOM 991 C CA . ASP A 1 133 ? -16.560 -6.535 8.775 1.00 98.19 133 ASP A CA 1
ATOM 992 C C . ASP A 1 133 ? -15.258 -7.322 8.616 1.00 98.19 133 ASP A C 1
ATOM 994 O O . ASP A 1 133 ? -14.453 -7.037 7.724 1.00 98.19 133 ASP A O 1
ATOM 998 N N . VAL A 1 134 ? -15.009 -8.258 9.523 1.00 97.88 134 VAL A N 1
ATOM 999 C CA . VAL A 1 134 ? -13.790 -9.066 9.553 1.00 97.88 134 VAL A CA 1
ATOM 1000 C C . VAL A 1 134 ? -14.182 -10.528 9.641 1.00 97.88 134 VAL A C 1
ATOM 1002 O O . VAL A 1 134 ? -14.685 -10.967 10.671 1.00 97.88 134 VAL A O 1
ATOM 1005 N N . ASP A 1 135 ? -13.866 -11.263 8.580 1.00 96.75 135 ASP A N 1
ATOM 1006 C CA . ASP A 1 135 ? -14.128 -12.686 8.409 1.00 96.75 135 ASP A CA 1
ATOM 1007 C C . ASP A 1 135 ? -12.815 -13.478 8.509 1.00 96.75 135 ASP A C 1
ATOM 1009 O O . ASP A 1 135 ? -12.009 -13.554 7.569 1.00 96.75 135 ASP A O 1
ATOM 1013 N N . GLY A 1 136 ? -12.577 -14.080 9.670 1.00 94.06 136 GLY A N 1
ATOM 1014 C CA . GLY A 1 136 ? -11.452 -14.986 9.865 1.00 94.06 136 GLY A CA 1
ATOM 1015 C C . GLY A 1 136 ? -11.757 -16.387 9.336 1.00 94.06 136 GLY A C 1
ATOM 1016 O O . GLY A 1 136 ? -12.891 -16.758 9.040 1.00 94.06 136 GLY A O 1
ATOM 1017 N N . TYR A 1 137 ? -10.721 -17.212 9.211 1.00 93.44 137 TYR A N 1
ATOM 1018 C CA . TYR A 1 137 ? -10.909 -18.645 8.988 1.00 93.44 137 TYR A CA 1
ATOM 1019 C C . TYR A 1 137 ? -10.842 -19.426 10.303 1.00 93.44 137 TYR A C 1
ATOM 1021 O O . TYR A 1 137 ? -11.704 -20.264 10.574 1.00 93.44 137 TYR A O 1
ATOM 1029 N N . ASN A 1 138 ? -9.830 -19.146 11.125 1.00 92.94 138 ASN A N 1
ATOM 1030 C CA . ASN A 1 138 ? -9.719 -19.636 12.498 1.00 92.94 138 ASN A CA 1
ATOM 1031 C C . ASN A 1 138 ? -9.840 -18.500 13.521 1.00 92.94 138 ASN A C 1
ATOM 1033 O O . ASN A 1 138 ? -10.269 -18.740 14.653 1.00 92.94 138 ASN A O 1
ATOM 1037 N N . THR A 1 139 ? -9.446 -17.282 13.146 1.00 92.56 139 THR A N 1
ATOM 1038 C CA . THR A 1 139 ? -9.702 -16.075 13.933 1.00 92.56 139 THR A CA 1
ATOM 1039 C C . THR A 1 139 ? -11.205 -15.795 13.936 1.00 92.56 139 THR A C 1
ATOM 1041 O O . THR A 1 139 ? -11.905 -16.120 12.985 1.00 92.56 139 THR A O 1
ATOM 1044 N N . SER A 1 140 ? -11.735 -15.279 15.048 1.00 93.75 140 SER A N 1
ATOM 1045 C CA . SER A 1 140 ? -13.180 -15.066 15.185 1.00 93.75 140 SER A CA 1
ATOM 1046 C C . SER A 1 140 ? -13.659 -13.889 14.349 1.00 93.75 140 SER A C 1
ATOM 1048 O O . SER A 1 140 ? -13.041 -12.825 14.391 1.00 93.75 140 SER A O 1
ATOM 1050 N N . ASP A 1 141 ? -14.799 -14.076 13.693 1.00 96.94 141 ASP A N 1
ATOM 1051 C CA . ASP A 1 141 ? -15.456 -13.023 12.927 1.00 96.94 141 ASP A CA 1
ATOM 1052 C C . ASP A 1 141 ? -16.011 -11.933 13.848 1.00 96.94 141 ASP A C 1
ATOM 1054 O O . ASP A 1 141 ? -16.476 -12.208 14.967 1.00 96.94 141 ASP A O 1
ATOM 1058 N N . PHE A 1 142 ? -15.997 -10.690 13.375 1.00 98.00 142 PHE A N 1
ATOM 1059 C CA . PHE A 1 142 ? -16.633 -9.575 14.066 1.00 98.00 142 PHE A CA 1
ATOM 1060 C C . PHE A 1 142 ? -16.934 -8.417 13.119 1.00 98.00 142 PHE A C 1
ATOM 1062 O O . PHE A 1 142 ? -16.271 -8.217 12.109 1.00 98.00 142 PHE A O 1
ATOM 1069 N N . SER A 1 143 ? -17.895 -7.590 13.525 1.00 98.00 143 SER A N 1
ATOM 1070 C CA . SER A 1 143 ? -18.300 -6.411 12.769 1.00 98.00 143 SER A CA 1
ATOM 1071 C C . SER A 1 143 ? -18.548 -5.223 13.692 1.00 98.00 143 SER A C 1
ATOM 1073 O O . SER A 1 143 ? -19.131 -5.391 14.770 1.00 98.00 143 SER A O 1
ATOM 1075 N N . PHE A 1 144 ? -18.226 -4.017 13.234 1.00 97.94 144 PHE A N 1
ATOM 1076 C CA . PHE A 1 144 ? -18.684 -2.771 13.846 1.00 97.94 144 PHE A CA 1
ATOM 1077 C C . PHE A 1 144 ? -19.411 -1.911 12.820 1.00 97.94 144 PHE A C 1
ATOM 1079 O O . PHE A 1 144 ? -19.001 -1.826 11.669 1.00 97.94 144 PHE A O 1
ATOM 1086 N N . ALA A 1 145 ? -20.450 -1.209 13.270 1.00 97.50 145 ALA A N 1
ATOM 1087 C CA . ALA A 1 145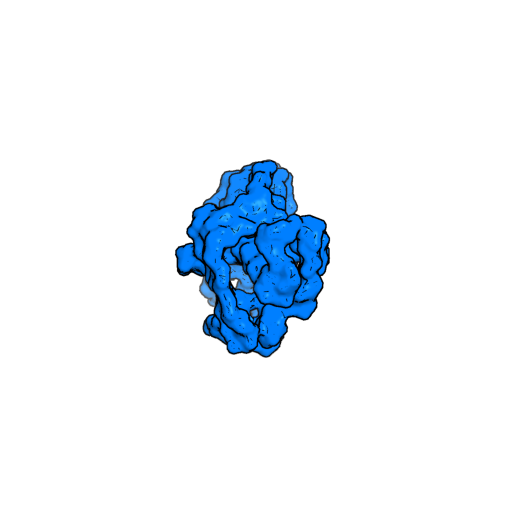 ? -21.171 -0.244 12.451 1.00 97.50 145 ALA A CA 1
ATOM 1088 C C . ALA A 1 145 ? -20.926 1.188 12.946 1.00 97.50 145 ALA A C 1
ATOM 1090 O O . ALA A 1 145 ? -20.979 1.462 14.151 1.00 97.50 145 ALA A O 1
ATOM 1091 N N . GLY A 1 146 ? -20.709 2.113 12.014 1.00 96.88 146 GLY A N 1
ATOM 1092 C CA . GLY A 1 146 ? -20.645 3.547 12.259 1.00 96.88 146 GLY A CA 1
ATOM 1093 C C . GLY A 1 146 ? -19.437 4.012 13.074 1.00 96.88 146 GLY A C 1
ATOM 1094 O O . GLY A 1 146 ? -19.535 5.024 13.779 1.00 96.88 146 GLY A O 1
ATOM 1095 N N . LEU A 1 147 ? -18.303 3.310 13.004 1.00 97.62 147 LEU A N 1
ATOM 1096 C CA . LEU A 1 147 ? -17.082 3.693 13.708 1.00 97.62 147 LEU A CA 1
ATOM 1097 C C . LEU A 1 147 ? -16.577 5.068 13.261 1.00 97.62 147 LEU A C 1
ATOM 1099 O O . LEU A 1 147 ? -16.728 5.500 12.116 1.00 97.62 147 LEU A O 1
ATOM 1103 N N . THR A 1 148 ? -15.936 5.767 14.194 1.00 98.12 148 THR A N 1
ATOM 1104 C CA . THR A 1 148 ? -15.068 6.900 13.869 1.00 98.12 148 THR A CA 1
ATOM 1105 C C . THR A 1 148 ? -13.631 6.439 13.992 1.00 98.12 148 THR A C 1
ATOM 1107 O O . THR A 1 148 ? -13.128 6.286 15.099 1.00 98.12 148 THR A O 1
ATOM 1110 N N . VAL A 1 149 ? -12.999 6.200 12.848 1.00 98.38 149 VAL A N 1
ATOM 1111 C CA . VAL A 1 149 ? -11.630 5.696 12.753 1.00 98.38 149 VAL A CA 1
ATOM 1112 C C . VAL A 1 149 ? -10.670 6.880 12.872 1.00 98.38 149 VAL A C 1
ATOM 1114 O O . VAL A 1 149 ? -10.716 7.776 12.020 1.00 98.38 149 VAL A O 1
ATOM 1117 N N . PRO A 1 150 ? -9.829 6.940 13.917 1.00 97.94 150 PRO A N 1
ATOM 1118 C CA . PRO A 1 150 ? -8.816 7.976 14.048 1.00 97.94 150 PRO A CA 1
ATOM 1119 C C . PRO A 1 150 ? -7.635 7.714 13.109 1.00 97.94 150 PRO A C 1
ATOM 1121 O O . PRO A 1 150 ? -7.339 6.578 12.747 1.00 97.94 150 PRO A O 1
ATOM 1124 N N . LEU A 1 151 ? -6.929 8.781 12.747 1.00 97.62 151 LEU A N 1
ATOM 1125 C CA . LEU A 1 151 ? -5.588 8.679 12.186 1.00 97.62 151 LEU A CA 1
ATOM 1126 C C . LEU A 1 151 ? -4.599 8.427 13.328 1.00 97.62 151 LEU A C 1
ATOM 1128 O O . LEU A 1 151 ? -4.626 9.143 14.333 1.00 97.62 151 LEU A O 1
ATOM 1132 N N . PHE A 1 152 ? -3.714 7.454 13.155 1.00 96.25 152 PHE A N 1
ATOM 1133 C CA . PHE A 1 152 ? -2.597 7.175 14.052 1.00 96.25 152 PHE A CA 1
ATOM 1134 C C . PHE A 1 152 ? -1.411 6.678 13.231 1.00 96.25 152 PHE A C 1
ATOM 1136 O O . PHE A 1 152 ? -1.591 6.149 12.142 1.00 96.25 152 PHE A O 1
ATOM 1143 N N . ASP A 1 153 ? -0.205 6.894 13.736 1.00 94.81 153 ASP A N 1
ATOM 1144 C CA . ASP A 1 153 ? 1.018 6.412 13.105 1.00 94.81 153 ASP A CA 1
ATOM 1145 C C . ASP A 1 153 ? 1.319 5.001 13.634 1.00 94.81 153 ASP A C 1
ATOM 1147 O O . ASP A 1 153 ? 1.269 4.773 14.847 1.00 94.81 153 ASP A O 1
ATOM 1151 N N . LEU A 1 154 ? 1.538 4.033 12.737 1.00 94.69 154 LEU A N 1
ATOM 1152 C CA . LEU A 1 154 ? 1.700 2.630 13.128 1.00 94.69 154 LEU A CA 1
ATOM 1153 C C . LEU A 1 154 ? 3.050 2.416 13.819 1.00 94.69 154 LEU A C 1
ATOM 1155 O O . LEU A 1 154 ? 3.141 1.575 14.717 1.00 94.69 154 LEU A O 1
ATOM 1159 N N . SER A 1 155 ? 4.071 3.189 13.439 1.00 92.94 155 SER A N 1
ATOM 1160 C CA . SER A 1 155 ? 5.378 3.148 14.091 1.00 92.94 155 SER A CA 1
ATOM 1161 C C . SER A 1 155 ? 5.356 3.784 15.484 1.00 92.94 155 SER A C 1
ATOM 1163 O O . SER A 1 155 ? 5.871 3.187 16.430 1.00 92.94 155 SER A O 1
ATOM 1165 N N . ASP A 1 156 ? 4.655 4.911 15.668 1.00 93.19 156 ASP A N 1
ATOM 1166 C CA . ASP A 1 156 ? 4.457 5.510 16.999 1.00 93.19 156 ASP A CA 1
ATOM 1167 C C . ASP A 1 156 ? 3.636 4.594 17.927 1.00 93.19 156 ASP A C 1
ATOM 1169 O O . ASP A 1 156 ? 3.848 4.578 19.142 1.00 93.19 156 ASP A O 1
ATOM 1173 N N . ALA A 1 157 ? 2.710 3.811 17.362 1.00 92.75 157 ALA A N 1
ATOM 1174 C CA . ALA A 1 157 ? 1.955 2.779 18.075 1.00 92.75 157 ALA A CA 1
ATOM 1175 C C . ALA A 1 157 ? 2.788 1.518 18.393 1.00 92.75 157 ALA A C 1
ATOM 1177 O O . ALA A 1 157 ? 2.356 0.672 19.178 1.00 92.75 157 ALA A O 1
ATOM 1178 N N . GLY A 1 158 ? 3.982 1.386 17.804 1.00 91.50 158 GLY A N 1
ATOM 1179 C CA . GLY A 1 158 ? 4.852 0.218 17.936 1.00 91.50 158 GLY A CA 1
ATOM 1180 C C . GLY A 1 158 ? 4.337 -1.031 17.215 1.00 91.50 158 GLY A C 1
ATOM 1181 O O . GLY A 1 158 ? 4.765 -2.129 17.555 1.00 91.50 158 GLY A O 1
ATOM 1182 N N . ILE A 1 159 ? 3.411 -0.875 16.262 1.00 93.94 159 ILE A N 1
ATOM 1183 C CA . ILE A 1 159 ? 2.823 -1.971 15.469 1.00 93.94 159 ILE A CA 1
ATOM 1184 C C . ILE A 1 159 ? 3.804 -2.450 14.391 1.00 93.94 159 ILE A C 1
ATOM 1186 O O . ILE A 1 159 ? 3.820 -3.623 14.032 1.00 93.94 159 ILE A O 1
ATOM 1190 N N . THR A 1 160 ? 4.639 -1.547 13.877 1.00 90.88 160 THR A N 1
ATOM 1191 C CA . THR A 1 160 ? 5.707 -1.850 12.917 1.00 90.88 160 THR A CA 1
ATOM 1192 C C . THR A 1 160 ? 6.906 -0.945 13.172 1.00 90.88 160 THR A C 1
ATOM 1194 O O . THR A 1 160 ? 6.748 0.186 13.624 1.00 90.88 160 THR A O 1
ATOM 1197 N N . ASP A 1 161 ? 8.106 -1.416 12.845 1.00 88.19 161 ASP A N 1
ATOM 1198 C CA . ASP A 1 161 ? 9.327 -0.605 12.922 1.00 88.19 161 ASP A CA 1
ATOM 1199 C C . ASP A 1 161 ? 9.433 0.407 11.767 1.00 88.19 161 ASP A C 1
ATOM 1201 O O . ASP A 1 161 ? 10.195 1.373 11.849 1.00 88.19 161 ASP A O 1
ATOM 1205 N N . ASN A 1 162 ? 8.698 0.172 10.675 1.00 85.62 162 ASN A N 1
ATOM 1206 C CA . ASN A 1 162 ? 8.673 1.030 9.496 1.00 85.62 162 ASN A CA 1
ATOM 1207 C C . ASN A 1 162 ? 7.287 1.016 8.835 1.00 85.62 162 ASN A C 1
ATOM 1209 O O . ASN A 1 162 ? 6.733 -0.050 8.559 1.00 85.62 162 ASN A O 1
ATOM 1213 N N . ASP A 1 163 ? 6.748 2.201 8.576 1.00 88.38 163 ASP A N 1
ATOM 1214 C CA . ASP A 1 163 ? 5.450 2.430 7.952 1.00 88.38 163 ASP A CA 1
ATOM 1215 C C . ASP A 1 163 ? 5.492 3.542 6.885 1.00 88.38 163 ASP A C 1
A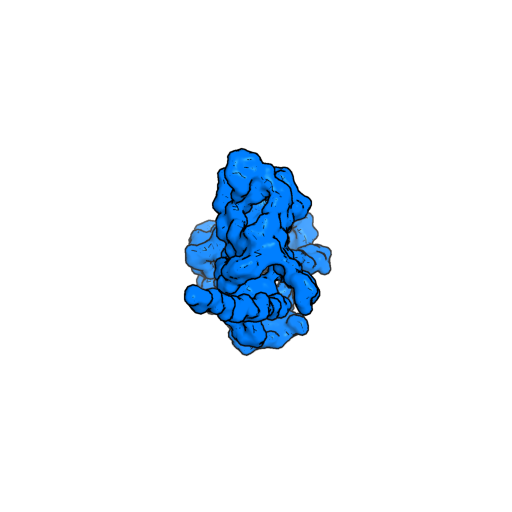TOM 1217 O O . ASP A 1 163 ? 4.532 4.308 6.736 1.00 88.38 163 ASP A O 1
ATOM 1221 N N . ASN A 1 164 ? 6.595 3.654 6.127 1.00 89.12 164 ASN A N 1
ATOM 1222 C CA . ASN A 1 164 ? 6.663 4.617 5.017 1.00 89.12 164 ASN A CA 1
ATOM 1223 C C . ASN A 1 164 ? 5.598 4.352 3.945 1.00 89.12 164 ASN A C 1
ATOM 1225 O O . ASN A 1 164 ? 5.184 5.301 3.283 1.00 89.12 164 ASN A O 1
ATOM 1229 N N . ASP A 1 165 ? 5.121 3.110 3.814 1.00 89.44 165 ASP A N 1
ATOM 1230 C CA . ASP A 1 165 ? 4.091 2.720 2.845 1.00 89.44 165 ASP A CA 1
ATOM 1231 C C . ASP A 1 165 ? 2.672 2.811 3.428 1.00 89.44 165 ASP A C 1
ATOM 1233 O O . ASP A 1 165 ? 1.719 2.250 2.877 1.00 89.44 165 ASP A O 1
ATOM 1237 N N . VAL A 1 166 ? 2.503 3.561 4.524 1.00 92.88 166 VAL A N 1
ATOM 1238 C CA . VAL A 1 166 ? 1.213 3.877 5.150 1.00 92.88 166 VAL A CA 1
ATOM 1239 C C . VAL A 1 166 ? 0.927 5.377 5.086 1.00 92.88 166 VAL A C 1
ATOM 1241 O O . VAL A 1 166 ? 1.776 6.205 5.420 1.00 92.88 166 VAL A O 1
ATOM 1244 N N . LEU A 1 167 ? -0.288 5.755 4.666 1.00 94.25 167 LEU A N 1
ATOM 1245 C CA . LEU A 1 167 ? -0.666 7.171 4.580 1.00 94.25 167 LEU A CA 1
ATOM 1246 C C . LEU A 1 167 ? -0.607 7.853 5.949 1.00 94.25 167 LEU A C 1
ATOM 1248 O O . LEU A 1 167 ? -1.159 7.367 6.932 1.00 94.25 167 LEU A O 1
ATOM 1252 N N . LYS A 1 168 ? 0.004 9.040 5.987 1.00 93.75 168 LYS A N 1
ATOM 1253 C CA . LYS A 1 168 ? 0.261 9.813 7.212 1.00 93.75 168 LYS A CA 1
ATOM 1254 C C . LYS A 1 168 ? -0.699 10.975 7.409 1.00 93.75 168 LYS A C 1
ATOM 1256 O O . LYS A 1 168 ? -0.580 11.728 8.382 1.00 93.75 168 LYS A O 1
ATOM 1261 N N . LYS A 1 169 ? -1.598 11.213 6.452 1.00 94.81 169 LYS A N 1
ATOM 1262 C CA . LYS A 1 169 ? -2.513 12.363 6.464 1.00 94.81 169 LYS A CA 1
ATOM 1263 C C . LYS A 1 169 ? -3.981 11.989 6.462 1.00 94.81 169 LYS A C 1
ATOM 1265 O O . LYS A 1 169 ? -4.789 12.863 6.761 1.00 94.81 169 LYS A O 1
ATOM 1270 N N . THR A 1 170 ? -4.345 10.754 6.140 1.00 95.00 170 THR A N 1
ATOM 1271 C CA . THR A 1 170 ? -5.747 10.317 6.089 1.00 95.00 170 THR A CA 1
ATOM 1272 C C . THR A 1 170 ? -5.856 8.863 6.544 1.00 95.00 170 THR A C 1
ATOM 1274 O O . THR A 1 170 ? -5.058 8.055 6.073 1.00 95.00 170 THR A O 1
ATOM 1277 N N . PRO A 1 171 ? -6.821 8.513 7.420 1.00 97.12 171 PRO A N 1
ATOM 1278 C CA . PRO A 1 171 ? -7.083 7.130 7.795 1.00 97.12 171 PRO A CA 1
ATOM 1279 C C . PRO A 1 171 ? -7.345 6.261 6.572 1.00 97.12 171 PRO A C 1
ATOM 1281 O O . PRO A 1 171 ? -7.972 6.702 5.607 1.00 97.12 171 PRO A O 1
ATOM 1284 N N . THR A 1 172 ? -6.896 5.017 6.635 1.00 96.81 172 THR A N 1
ATOM 1285 C CA . THR A 1 172 ? -7.006 4.051 5.537 1.00 96.81 172 THR A CA 1
ATOM 1286 C C . THR A 1 172 ? -7.757 2.802 5.964 1.00 96.81 172 THR A C 1
ATOM 1288 O O . THR A 1 172 ? -8.040 2.623 7.150 1.00 96.81 172 THR A O 1
ATOM 1291 N N . ALA A 1 173 ? -8.059 1.919 5.012 1.00 96.81 173 ALA A N 1
ATOM 1292 C CA . ALA A 1 173 ? -8.628 0.605 5.306 1.00 96.81 173 ALA A CA 1
ATOM 1293 C C . ALA A 1 173 ? -7.798 -0.167 6.353 1.00 96.81 173 ALA A C 1
ATOM 1295 O O . ALA A 1 173 ? -8.371 -0.785 7.248 1.00 96.81 173 ALA A O 1
ATOM 1296 N N . LEU A 1 174 ? -6.462 -0.054 6.314 1.00 97.19 174 LEU A N 1
ATOM 1297 C CA . LEU A 1 174 ? -5.585 -0.633 7.339 1.00 97.19 174 LEU A CA 1
ATOM 1298 C C . LEU A 1 174 ? -5.787 0.012 8.721 1.00 97.19 174 LEU A C 1
ATOM 1300 O O . LEU A 1 174 ? -5.865 -0.697 9.719 1.00 97.19 174 LEU A O 1
ATOM 1304 N N . HIS A 1 175 ? -5.928 1.339 8.796 1.00 98.00 175 HIS A N 1
ATOM 1305 C CA . HIS A 1 175 ? -6.203 2.016 10.069 1.00 98.00 175 HIS A CA 1
ATOM 1306 C C . HIS A 1 175 ? -7.537 1.563 10.673 1.00 98.00 175 HIS A C 1
ATOM 1308 O O . HIS A 1 175 ? -7.601 1.315 11.875 1.00 98.00 175 HIS A O 1
ATOM 1314 N N . ALA A 1 176 ? -8.589 1.434 9.852 1.00 98.19 176 ALA A N 1
ATOM 1315 C CA . ALA A 1 176 ? -9.886 0.927 10.306 1.00 98.19 176 ALA A CA 1
ATOM 1316 C C . ALA A 1 176 ? -9.761 -0.488 10.872 1.00 98.19 176 ALA A C 1
ATOM 1318 O O . ALA A 1 176 ? -10.280 -0.758 11.952 1.00 98.19 176 ALA A O 1
ATOM 1319 N N . PHE A 1 177 ? -9.031 -1.352 10.169 1.00 98.06 177 PHE A N 1
ATOM 1320 C CA . PHE A 1 177 ? -8.820 -2.739 10.557 1.00 98.06 177 PHE A CA 1
ATOM 1321 C C . PHE A 1 177 ? -8.103 -2.885 11.894 1.00 98.06 177 PHE A C 1
ATOM 1323 O O . PHE A 1 177 ? -8.638 -3.500 12.815 1.00 98.06 177 PHE A O 1
ATOM 1330 N N . LEU A 1 178 ? -6.928 -2.268 12.032 1.00 98.06 178 LEU A N 1
ATOM 1331 C CA . LEU A 1 178 ? -6.134 -2.346 13.259 1.00 98.06 178 LEU A CA 1
ATOM 1332 C C . LEU A 1 178 ? -6.885 -1.728 14.444 1.00 98.06 178 LEU A C 1
ATOM 1334 O O . LEU A 1 178 ? -6.912 -2.305 15.527 1.00 98.06 178 LEU A O 1
ATOM 1338 N N . TYR A 1 179 ? -7.556 -0.593 14.231 1.00 98.31 179 TYR A N 1
ATOM 1339 C CA . TYR A 1 179 ? -8.372 0.051 15.260 1.00 98.31 179 TYR A CA 1
ATOM 1340 C C . TYR A 1 179 ? -9.533 -0.836 15.730 1.00 98.31 179 TYR A C 1
ATOM 1342 O O . TYR A 1 179 ? -9.797 -0.927 16.929 1.00 98.31 179 TYR A O 1
ATOM 1350 N N . ALA A 1 180 ? -10.219 -1.504 14.800 1.00 98.06 180 ALA A N 1
ATOM 1351 C CA . ALA A 1 180 ? -11.329 -2.389 15.125 1.00 98.06 180 ALA A CA 1
ATOM 1352 C C . ALA A 1 180 ? -10.860 -3.670 15.829 1.00 98.06 180 ALA A C 1
ATOM 1354 O O . ALA A 1 180 ? -11.493 -4.088 16.796 1.00 98.06 180 ALA A O 1
ATOM 1355 N N . LEU A 1 181 ? -9.735 -4.252 15.396 1.00 97.44 181 LEU A N 1
ATOM 1356 C CA . LEU A 1 181 ? -9.109 -5.394 16.065 1.00 97.44 181 LEU A CA 1
ATOM 1357 C C . LEU A 1 181 ? -8.747 -5.075 17.514 1.00 97.44 181 LEU A C 1
ATOM 1359 O O . LEU A 1 181 ? -9.044 -5.878 18.398 1.00 97.44 181 LEU A O 1
ATOM 1363 N N . GLU A 1 182 ? -8.143 -3.911 17.753 1.00 97.56 182 GLU A N 1
ATOM 1364 C CA . GLU A 1 182 ? -7.748 -3.489 19.095 1.00 97.56 182 GLU A CA 1
ATOM 1365 C C . GLU A 1 182 ? -8.978 -3.330 20.000 1.00 97.56 182 GLU A C 1
ATOM 1367 O O . GLU A 1 182 ? -9.056 -3.966 21.045 1.00 97.56 182 GLU A O 1
ATOM 1372 N N . ILE A 1 183 ? -10.011 -2.602 19.554 1.00 97.31 183 ILE A N 1
ATOM 1373 C CA . ILE A 1 183 ? -11.264 -2.450 20.321 1.00 97.31 183 ILE A CA 1
ATOM 1374 C C . ILE A 1 183 ? -11.939 -3.799 20.593 1.00 97.31 183 ILE A C 1
ATOM 1376 O O . ILE A 1 183 ? -12.509 -4.005 21.663 1.00 97.31 183 ILE A O 1
ATOM 1380 N N . GLN A 1 184 ? -11.929 -4.706 19.617 1.00 96.94 184 GLN A N 1
ATOM 1381 C CA . GLN A 1 184 ? -12.590 -6.001 19.747 1.00 96.94 184 GLN A CA 1
ATOM 1382 C C . GLN A 1 184 ? -11.901 -6.907 20.772 1.00 96.94 184 GLN A C 1
ATOM 1384 O O . GLN A 1 184 ? -12.573 -7.690 21.448 1.00 96.94 184 GLN A O 1
ATOM 1389 N N . ASN A 1 185 ? -10.573 -6.840 20.863 1.00 95.81 185 ASN A N 1
ATOM 1390 C CA . ASN A 1 185 ? -9.786 -7.852 21.561 1.00 95.81 185 ASN A CA 1
ATOM 1391 C C . ASN A 1 185 ? -9.065 -7.350 22.816 1.00 95.81 185 ASN A C 1
ATOM 1393 O O . ASN A 1 185 ? -8.480 -8.163 23.538 1.00 95.81 185 ASN A O 1
ATOM 1397 N N . SER A 1 186 ? -9.132 -6.055 23.120 1.00 94.31 186 SER A N 1
ATOM 1398 C CA . SER A 1 186 ? -8.538 -5.487 24.327 1.00 94.31 186 SER A CA 1
ATOM 1399 C C . SER A 1 186 ? -9.559 -4.751 25.196 1.00 94.31 186 SER A C 1
ATOM 1401 O O . SER A 1 186 ? -10.774 -4.897 25.058 1.00 94.31 186 SER A O 1
ATOM 1403 N N . THR A 1 187 ? -9.068 -4.016 26.195 1.00 93.06 187 THR A N 1
ATOM 1404 C CA . THR A 1 187 ? -9.913 -3.154 27.033 1.00 93.06 187 THR A CA 1
ATOM 1405 C C . THR A 1 187 ? -10.184 -1.794 26.397 1.00 93.06 187 THR A C 1
ATOM 1407 O O . THR A 1 187 ? -10.903 -0.984 26.989 1.00 93.06 187 THR A O 1
ATOM 1410 N N . GLU A 1 188 ? -9.597 -1.529 25.229 1.00 95.56 188 GLU A N 1
ATOM 1411 C CA . GLU A 1 188 ? -9.765 -0.272 24.523 1.00 95.56 188 GLU A CA 1
ATOM 1412 C C . GLU A 1 188 ? -11.174 -0.098 23.965 1.00 95.56 188 GLU A C 1
ATOM 1414 O O . GLU A 1 188 ? -11.888 -1.042 23.640 1.00 95.56 188 GLU A O 1
ATOM 1419 N N . THR A 1 189 ? -11.618 1.153 23.885 1.00 94.62 189 THR A N 1
ATOM 1420 C CA . THR A 1 189 ? -12.958 1.481 23.390 1.00 94.62 189 THR A CA 1
ATOM 1421 C C . THR A 1 189 ? -12.907 2.697 22.486 1.00 94.62 189 THR A C 1
ATOM 1423 O O . THR A 1 189 ? -11.957 3.478 22.514 1.00 94.62 189 THR A O 1
ATOM 1426 N N . THR A 1 190 ? -14.003 2.962 21.776 1.00 93.81 190 THR A N 1
ATOM 1427 C CA . THR A 1 190 ? -14.176 4.199 20.997 1.00 93.81 190 THR A CA 1
ATOM 1428 C C . THR A 1 190 ? -14.110 5.480 21.839 1.00 93.81 190 THR A C 1
ATOM 1430 O O . THR A 1 190 ? -14.089 6.579 21.289 1.00 93.81 190 THR A O 1
ATOM 1433 N N . SER A 1 191 ? -14.128 5.363 23.172 1.00 93.12 191 SER A N 1
ATOM 1434 C CA . SER A 1 191 ? -13.987 6.485 24.100 1.00 93.12 191 SER A CA 1
ATOM 1435 C C . SER A 1 191 ? -12.560 6.686 24.615 1.00 93.12 191 SER A C 1
ATOM 1437 O O . SER A 1 191 ? -12.277 7.755 25.164 1.00 93.12 191 SER A O 1
ATOM 1439 N N . THR A 1 192 ? -11.658 5.713 24.432 1.00 94.44 192 THR A N 1
ATOM 1440 C CA . THR A 1 192 ? -10.257 5.903 24.811 1.00 94.44 192 THR A CA 1
ATOM 1441 C C . THR A 1 192 ? -9.582 6.854 23.809 1.00 94.44 192 THR A C 1
ATOM 1443 O O . THR A 1 192 ? -9.784 6.733 22.599 1.00 94.44 192 THR A O 1
ATOM 1446 N N . PRO A 1 193 ? -8.790 7.842 24.258 1.00 93.31 193 PRO A N 1
ATOM 1447 C CA . PRO A 1 193 ? -7.986 8.653 23.349 1.00 93.31 193 PRO A CA 1
ATOM 1448 C C . PRO A 1 193 ? -6.961 7.794 22.600 1.00 93.31 193 PRO A C 1
ATOM 1450 O O . PRO A 1 193 ? -6.215 7.056 23.232 1.00 93.31 193 PRO A O 1
ATOM 1453 N N . ILE A 1 194 ? -6.857 7.948 21.276 1.00 94.56 194 ILE A N 1
ATOM 1454 C CA . ILE A 1 194 ? -5.978 7.110 20.437 1.00 94.56 194 ILE A CA 1
ATOM 1455 C C . ILE A 1 194 ? -4.505 7.127 20.874 1.00 94.56 194 ILE A C 1
ATOM 1457 O O . ILE A 1 194 ? -3.843 6.100 20.868 1.00 94.56 194 ILE A O 1
ATOM 1461 N N . GLY A 1 195 ? -3.998 8.271 21.347 1.00 92.06 195 GLY A N 1
ATOM 1462 C CA . GLY A 1 195 ? -2.631 8.387 21.878 1.00 92.06 195 GLY A CA 1
ATOM 1463 C C . GLY A 1 195 ? -2.426 7.747 23.258 1.00 92.06 195 GLY A C 1
ATOM 1464 O O . GLY A 1 195 ? -1.379 7.933 23.868 1.00 92.06 195 GLY A O 1
ATOM 1465 N N . SER A 1 196 ? -3.443 7.079 23.798 1.00 93.38 196 SER A N 1
ATOM 1466 C CA . SER A 1 196 ? -3.401 6.325 25.054 1.00 93.38 196 SER A CA 1
ATOM 1467 C C . SER A 1 196 ? -3.817 4.868 24.873 1.00 93.38 196 SER A C 1
ATOM 1469 O O . SER A 1 196 ? -3.891 4.173 25.878 1.00 93.38 196 SER A O 1
ATOM 1471 N N . PHE A 1 197 ? -4.087 4.434 23.635 1.00 95.56 197 PHE A N 1
ATOM 1472 C CA . PHE A 1 197 ? -4.356 3.033 23.335 1.00 95.56 197 PHE A CA 1
ATOM 1473 C C . PHE A 1 197 ? -3.141 2.182 23.700 1.00 95.56 197 PHE A C 1
ATOM 1475 O O . PHE A 1 197 ? -2.015 2.483 23.289 1.00 95.56 197 PHE A O 1
ATOM 1482 N N . ASP A 1 198 ? -3.390 1.114 24.443 1.00 95.25 198 ASP A N 1
ATOM 1483 C CA . ASP A 1 198 ? -2.443 0.025 24.601 1.00 95.25 198 ASP A CA 1
ATOM 1484 C C . ASP A 1 198 ? -2.579 -0.956 23.429 1.00 95.25 198 ASP A C 1
ATOM 1486 O O . ASP A 1 198 ? -3.460 -1.803 23.426 1.00 95.25 198 ASP A O 1
ATOM 1490 N N . TRP A 1 199 ? -1.709 -0.834 22.424 1.00 96.56 199 TRP A N 1
ATOM 1491 C CA . TRP A 1 199 ? -1.728 -1.665 21.209 1.00 96.56 199 TRP A CA 1
ATOM 1492 C C . TRP A 1 199 ? -1.163 -3.082 21.402 1.00 96.56 199 TRP A C 1
ATOM 1494 O O . TRP A 1 199 ? -0.778 -3.729 20.427 1.00 96.56 199 TRP A O 1
ATOM 1504 N N . ASP A 1 200 ? -0.998 -3.549 22.643 1.00 96.56 200 ASP A N 1
ATOM 1505 C CA . ASP A 1 200 ? -0.373 -4.841 22.958 1.00 96.56 200 ASP A CA 1
ATOM 1506 C C . ASP A 1 200 ? -1.047 -6.007 22.226 1.00 96.56 200 ASP A C 1
ATOM 1508 O O . ASP A 1 200 ? -0.348 -6.861 21.677 1.00 96.56 200 ASP A O 1
ATOM 1512 N N . TRP A 1 201 ? -2.382 -6.018 22.122 1.00 96.31 201 TRP A N 1
ATOM 1513 C CA . TRP A 1 201 ? -3.054 -7.104 21.415 1.00 96.31 201 TRP A CA 1
ATOM 1514 C C . TRP A 1 201 ? -2.709 -7.109 19.924 1.00 96.31 201 TRP A C 1
ATOM 1516 O O . TRP A 1 201 ? -2.317 -8.154 19.398 1.00 96.31 201 TRP A O 1
ATOM 1526 N N . VAL A 1 202 ? -2.812 -5.962 19.241 1.00 97.50 202 VAL A N 1
ATOM 1527 C CA . VAL A 1 202 ? -2.450 -5.865 17.818 1.00 97.50 202 VAL A CA 1
ATOM 1528 C C . VAL A 1 202 ? -0.980 -6.222 17.594 1.00 97.50 202 VAL A C 1
ATOM 1530 O O . VAL A 1 202 ? -0.696 -7.014 16.700 1.00 97.50 202 VAL A O 1
ATOM 1533 N N . LYS A 1 203 ? -0.051 -5.718 18.413 1.00 96.31 203 LYS A N 1
ATOM 1534 C CA . LYS A 1 203 ? 1.390 -6.013 18.280 1.00 96.31 203 LYS A CA 1
ATOM 1535 C C . LYS A 1 203 ? 1.709 -7.504 18.398 1.00 96.31 203 LYS A C 1
ATOM 1537 O O . LYS A 1 203 ? 2.574 -8.000 17.683 1.00 96.31 203 LYS A O 1
ATOM 1542 N N . ASP A 1 204 ? 1.015 -8.212 19.285 1.00 96.19 204 ASP A N 1
ATOM 1543 C CA . ASP A 1 204 ? 1.267 -9.633 19.534 1.00 96.19 204 ASP A CA 1
ATOM 1544 C C . ASP A 1 204 ? 0.595 -10.561 18.508 1.00 96.19 204 ASP A C 1
ATOM 1546 O O . ASP A 1 204 ? 1.000 -11.717 18.369 1.00 96.19 204 ASP A O 1
ATOM 1550 N N . ASN A 1 205 ? -0.445 -10.088 17.810 1.00 97.00 205 ASN A N 1
ATOM 1551 C CA . ASN A 1 205 ? -1.302 -10.942 16.982 1.00 97.00 205 ASN A CA 1
ATOM 1552 C C . ASN A 1 205 ? -1.340 -10.551 15.504 1.00 97.00 205 ASN A C 1
ATOM 1554 O O . ASN A 1 205 ? -1.831 -11.347 14.707 1.00 97.00 205 ASN A O 1
ATOM 1558 N N . VAL A 1 206 ? -0.855 -9.370 15.121 1.00 97.00 206 VAL A N 1
ATOM 1559 C CA . VAL A 1 206 ? -0.866 -8.893 13.734 1.00 97.00 206 VAL A CA 1
ATOM 1560 C C . VAL A 1 206 ? 0.551 -8.836 13.185 1.00 97.00 206 VAL A C 1
ATOM 1562 O O . VAL A 1 206 ? 1.443 -8.253 13.794 1.00 97.00 206 VAL A O 1
ATOM 1565 N N . VAL A 1 207 ? 0.751 -9.401 11.993 1.00 95.06 207 VAL A N 1
ATOM 1566 C CA . VAL A 1 207 ? 2.023 -9.310 11.264 1.00 95.06 207 VAL A CA 1
ATOM 1567 C C . VAL A 1 207 ? 1.812 -8.525 9.980 1.00 95.06 207 VAL A C 1
ATOM 1569 O O . VAL A 1 207 ? 1.092 -8.968 9.081 1.00 95.06 207 VAL A O 1
ATOM 1572 N N . LEU A 1 208 ? 2.476 -7.373 9.890 1.00 92.06 208 LEU A N 1
ATOM 1573 C CA . LEU A 1 208 ? 2.555 -6.556 8.685 1.00 92.06 208 LEU A CA 1
ATOM 1574 C C . LEU A 1 208 ? 3.949 -6.683 8.063 1.00 92.06 208 LEU A C 1
ATOM 1576 O O . LEU A 1 208 ? 4.953 -6.558 8.760 1.00 92.06 208 LEU A O 1
ATOM 1580 N N . ASN A 1 209 ? 4.007 -6.878 6.749 1.00 85.69 209 ASN A N 1
ATOM 1581 C CA . ASN A 1 209 ? 5.244 -6.845 5.969 1.00 85.69 209 ASN A CA 1
ATOM 1582 C C . ASN A 1 209 ? 5.237 -5.679 4.981 1.00 85.69 209 ASN A C 1
ATOM 1584 O O . ASN A 1 209 ? 4.215 -5.017 4.782 1.00 85.69 209 ASN A O 1
ATOM 1588 N N . SER A 1 210 ? 6.392 -5.470 4.339 1.00 82.56 210 SER A N 1
ATOM 1589 C CA . SER A 1 210 ? 6.571 -4.471 3.279 1.00 82.56 210 SER A CA 1
ATOM 1590 C C . SER A 1 210 ? 6.101 -3.092 3.743 1.00 82.56 210 SER A C 1
ATOM 1592 O O . SER A 1 210 ? 5.208 -2.492 3.155 1.00 82.56 210 SER A O 1
ATOM 1594 N N . GLU A 1 211 ? 6.645 -2.657 4.883 1.00 82.81 211 GLU A N 1
ATOM 1595 C CA . GLU A 1 211 ? 6.415 -1.327 5.469 1.00 82.81 211 GLU A CA 1
ATOM 1596 C C . GLU A 1 211 ? 4.929 -1.005 5.721 1.00 82.81 211 GLU A C 1
ATOM 1598 O O . GLU A 1 211 ? 4.492 0.139 5.630 1.00 82.81 211 GLU A O 1
ATOM 1603 N N . GLY A 1 212 ? 4.134 -2.035 6.037 1.00 78.38 212 GLY A N 1
ATOM 1604 C CA . GLY A 1 212 ? 2.704 -1.916 6.327 1.00 78.38 212 GLY A CA 1
ATOM 1605 C C . GLY A 1 212 ? 1.785 -2.182 5.134 1.00 78.38 212 GLY A C 1
ATOM 1606 O O . GLY A 1 212 ? 0.569 -2.213 5.312 1.00 78.38 212 GLY A O 1
ATOM 1607 N N . SER A 1 213 ? 2.326 -2.404 3.932 1.00 81.06 213 SER A N 1
ATOM 1608 C CA . SER A 1 213 ? 1.519 -2.622 2.724 1.00 81.06 213 SER A CA 1
ATOM 1609 C C . SER A 1 213 ? 0.893 -4.019 2.630 1.00 81.06 213 SER A C 1
ATOM 1611 O O . SER A 1 213 ? -0.130 -4.181 1.961 1.00 81.06 21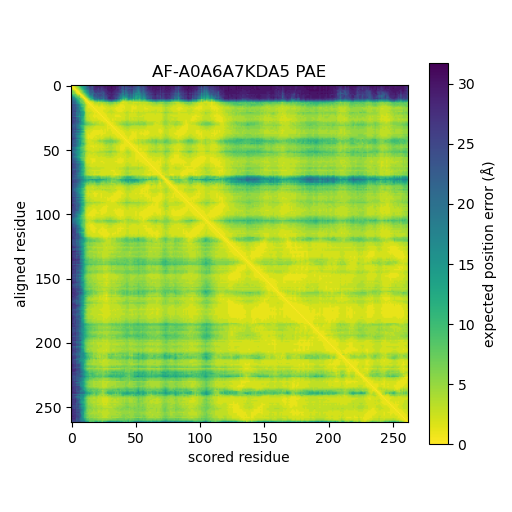3 SER A O 1
ATOM 1613 N N . TYR A 1 214 ? 1.445 -5.020 3.326 1.00 85.81 214 TYR A N 1
ATOM 1614 C CA . TYR A 1 214 ? 0.936 -6.392 3.302 1.00 85.81 214 TYR A CA 1
ATOM 1615 C C . TYR A 1 214 ? 0.564 -6.901 4.695 1.00 85.81 214 TYR A C 1
ATOM 1617 O O . TYR A 1 214 ? 1.420 -7.006 5.573 1.00 85.81 214 TYR A O 1
ATOM 1625 N N . LEU A 1 215 ? -0.703 -7.281 4.879 1.00 92.44 215 LEU A N 1
ATOM 1626 C CA . LEU A 1 215 ? -1.166 -7.992 6.069 1.00 92.44 215 LEU A CA 1
ATOM 1627 C C . LEU A 1 215 ? -0.896 -9.491 5.908 1.00 92.44 215 LEU A C 1
ATOM 1629 O O . LEU A 1 215 ? -1.598 -10.178 5.169 1.00 92.44 215 LEU A O 1
ATOM 1633 N N . GLN A 1 216 ? 0.120 -9.999 6.605 1.00 92.94 216 GLN A N 1
ATOM 1634 C CA . GLN A 1 216 ? 0.473 -11.415 6.540 1.00 92.94 216 GLN A CA 1
ATOM 1635 C C . GLN A 1 216 ? -0.411 -12.261 7.459 1.00 92.94 216 GLN A C 1
ATOM 1637 O O . GLN A 1 216 ? -0.892 -13.313 7.033 1.00 92.94 216 GLN A O 1
ATOM 1642 N N . ALA A 1 217 ? -0.604 -11.830 8.708 1.00 95.38 217 ALA A N 1
ATOM 1643 C CA . ALA A 1 217 ? -1.245 -12.658 9.723 1.00 95.38 217 ALA A CA 1
ATOM 1644 C C . ALA A 1 217 ? -2.100 -11.863 10.709 1.00 95.38 217 ALA A C 1
ATOM 1646 O O . ALA A 1 217 ? -1.758 -10.730 11.054 1.00 95.38 217 ALA A O 1
ATOM 1647 N N . VAL A 1 218 ? -3.160 -12.512 11.199 1.00 96.88 218 VAL A N 1
ATOM 1648 C CA . VAL A 1 218 ? -3.959 -12.091 12.358 1.00 96.88 218 VAL A CA 1
ATOM 1649 C C . VAL A 1 218 ? -4.298 -13.320 13.193 1.00 96.88 218 VAL A C 1
ATOM 1651 O O . VAL A 1 218 ? -5.017 -14.217 12.742 1.00 96.88 218 VAL A O 1
ATOM 1654 N N . GLY A 1 219 ? -3.788 -13.369 14.421 1.00 94.31 219 GLY A N 1
ATOM 1655 C CA . GLY A 1 219 ? -3.929 -14.527 15.296 1.00 94.31 219 GLY A CA 1
ATOM 1656 C C . GLY A 1 219 ? -3.313 -15.773 14.656 1.00 94.31 219 GLY A C 1
ATOM 1657 O O . GLY A 1 219 ? -2.115 -15.820 14.390 1.00 94.31 219 GLY A O 1
ATOM 1658 N N . THR A 1 220 ? -4.130 -16.798 14.410 1.00 94.50 220 THR A N 1
ATOM 1659 C CA . THR A 1 220 ? -3.682 -18.057 13.783 1.00 94.50 220 THR A CA 1
ATOM 1660 C C . THR A 1 220 ? -3.899 -18.114 12.272 1.00 94.50 220 THR A C 1
ATOM 1662 O O . THR A 1 220 ? -3.506 -19.097 11.647 1.00 94.50 220 THR A O 1
ATOM 1665 N N . ASP A 1 221 ? -4.537 -17.099 11.689 1.00 95.62 221 ASP A N 1
ATOM 1666 C CA . ASP A 1 221 ? -4.739 -16.999 10.246 1.00 95.62 221 ASP A CA 1
ATOM 1667 C C . ASP A 1 221 ? -3.551 -16.264 9.624 1.00 95.62 221 ASP A C 1
ATOM 1669 O O . ASP A 1 221 ? -3.458 -15.037 9.700 1.00 95.62 221 ASP A O 1
ATOM 1673 N N . ASP A 1 222 ? -2.622 -17.037 9.058 1.00 94.31 222 ASP A N 1
ATOM 1674 C CA . ASP A 1 222 ? -1.300 -16.588 8.615 1.00 94.31 222 ASP A CA 1
ATOM 1675 C C . ASP A 1 222 ? -0.999 -17.044 7.179 1.00 94.31 222 ASP A C 1
ATOM 1677 O O . ASP A 1 222 ? -0.722 -18.218 6.914 1.00 94.31 222 ASP A O 1
ATOM 1681 N N . GLY A 1 223 ? -0.998 -16.092 6.243 1.00 86.62 223 GLY A N 1
ATOM 1682 C CA . GLY A 1 223 ? -0.660 -16.335 4.837 1.00 86.62 223 GLY A CA 1
ATOM 1683 C C . GLY A 1 223 ? 0.825 -16.644 4.600 1.00 86.62 223 GLY A C 1
ATOM 1684 O O . GLY A 1 223 ? 1.197 -17.083 3.516 1.00 86.62 223 GLY A O 1
ATOM 1685 N N . GLY A 1 224 ? 1.696 -16.443 5.597 1.00 84.31 224 GLY A N 1
ATOM 1686 C CA . GLY A 1 224 ? 3.103 -16.851 5.532 1.00 84.31 224 GLY A CA 1
ATOM 1687 C C . GLY A 1 224 ? 3.308 -18.360 5.702 1.00 84.31 224 GLY A C 1
ATOM 1688 O O . GLY A 1 224 ? 4.348 -18.895 5.312 1.00 84.31 224 GLY A O 1
ATOM 1689 N N . THR A 1 225 ? 2.320 -19.060 6.266 1.00 87.06 225 THR A N 1
ATOM 1690 C CA . THR A 1 225 ? 2.343 -20.519 6.439 1.00 87.06 225 THR A CA 1
ATOM 1691 C C . THR A 1 225 ? 1.279 -21.234 5.604 1.00 87.06 225 THR A C 1
ATOM 1693 O O . THR A 1 225 ? 1.534 -22.354 5.148 1.00 87.06 225 THR A O 1
ATOM 1696 N N . ASP A 1 226 ? 0.138 -20.593 5.333 1.00 84.25 226 ASP A N 1
ATOM 1697 C CA . ASP A 1 226 ? -0.882 -21.072 4.396 1.00 84.25 226 ASP A CA 1
ATOM 1698 C C . ASP A 1 226 ? -0.757 -20.395 3.022 1.00 84.25 226 ASP A C 1
ATOM 1700 O O . ASP A 1 226 ? -1.314 -19.336 2.765 1.00 84.25 226 ASP A O 1
ATOM 1704 N N . TRP A 1 227 ? -0.081 -21.066 2.090 1.00 82.38 227 TRP A N 1
ATOM 1705 C CA . TRP A 1 227 ? 0.107 -20.590 0.712 1.00 82.38 227 TRP A CA 1
ATOM 1706 C C . TRP A 1 227 ? -1.155 -20.669 -0.161 1.00 82.38 227 TRP A C 1
ATOM 1708 O O . TRP A 1 227 ? -1.100 -20.346 -1.346 1.00 82.38 227 TRP A O 1
ATOM 1718 N N . THR A 1 228 ? -2.276 -21.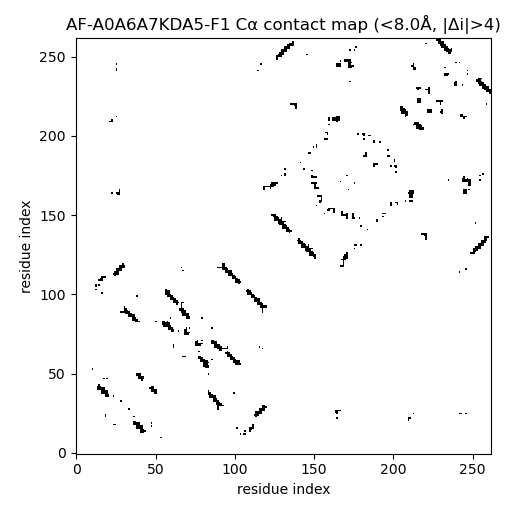153 0.379 1.00 87.94 228 THR A N 1
ATOM 1719 C CA . THR A 1 228 ? -3.547 -21.261 -0.352 1.00 87.94 228 THR A CA 1
ATOM 1720 C C . THR A 1 228 ? -4.513 -20.132 -0.035 1.00 87.94 228 THR A C 1
ATOM 1722 O O . THR A 1 228 ? -5.513 -20.002 -0.738 1.00 87.94 228 THR A O 1
ATOM 1725 N N . ARG A 1 229 ? -4.224 -19.329 0.997 1.00 91.12 229 ARG A N 1
ATOM 1726 C CA . ARG A 1 229 ? -5.081 -18.249 1.489 1.00 91.12 229 ARG A CA 1
ATOM 1727 C C . ARG A 1 229 ? -4.275 -17.014 1.869 1.00 91.12 229 ARG A C 1
ATOM 1729 O O . ARG A 1 229 ? -3.070 -17.085 2.088 1.00 91.12 229 ARG A O 1
ATOM 1736 N N . GLY A 1 230 ? -4.960 -15.889 2.000 1.00 91.25 230 GLY A N 1
ATOM 1737 C CA . GLY A 1 230 ? -4.400 -14.689 2.601 1.00 91.25 230 GLY A CA 1
ATOM 1738 C C . GLY A 1 230 ? -5.469 -13.696 3.006 1.00 91.25 230 GLY A C 1
ATOM 1739 O O . GLY A 1 230 ? -6.641 -13.838 2.654 1.00 91.25 230 GLY A O 1
ATOM 1740 N N . TRP A 1 231 ? -5.043 -12.687 3.760 1.00 93.75 231 TRP A N 1
ATOM 1741 C CA . TRP A 1 231 ? -5.904 -11.574 4.122 1.00 93.75 231 TRP A CA 1
ATOM 1742 C C . TRP A 1 231 ? -6.137 -10.682 2.906 1.00 93.75 231 TRP A C 1
ATOM 1744 O O . TRP A 1 231 ? -5.203 -10.126 2.329 1.00 93.75 231 TRP A O 1
ATOM 1754 N N . GLN A 1 232 ? -7.401 -10.559 2.524 1.00 94.00 232 GLN A N 1
ATOM 1755 C CA . GLN A 1 232 ? -7.873 -9.746 1.410 1.00 94.00 232 GLN A CA 1
ATOM 1756 C C . GLN A 1 232 ? -8.858 -8.711 1.942 1.00 94.00 232 GLN A C 1
ATOM 1758 O O . GLN A 1 232 ? -9.515 -8.954 2.955 1.00 94.00 232 GLN A O 1
ATOM 1763 N N . PHE A 1 233 ? -8.966 -7.568 1.266 1.00 95.12 233 PHE A N 1
ATOM 1764 C CA . PHE A 1 233 ? -9.856 -6.497 1.695 1.00 95.12 233 PHE A CA 1
ATOM 1765 C C . PHE A 1 233 ? -10.617 -5.865 0.536 1.00 95.12 233 PHE A C 1
ATOM 1767 O O . PHE A 1 233 ? -10.153 -5.856 -0.607 1.00 95.12 233 PHE A O 1
ATOM 1774 N N . THR A 1 234 ? -11.768 -5.288 0.858 1.00 95.38 234 THR A N 1
ATOM 1775 C CA . THR A 1 234 ? -12.549 -4.432 -0.035 1.00 95.38 234 THR A CA 1
ATOM 1776 C C . THR A 1 234 ? -12.894 -3.123 0.668 1.00 95.38 234 THR A C 1
ATOM 1778 O O . THR A 1 234 ? -12.889 -3.029 1.898 1.00 95.38 234 THR A O 1
ATOM 1781 N N . VAL A 1 235 ? -13.176 -2.089 -0.124 1.00 94.25 235 VAL A N 1
ATOM 1782 C CA . VAL A 1 235 ? -13.753 -0.832 0.358 1.00 94.25 235 VAL A CA 1
ATOM 1783 C C . VAL A 1 235 ? -14.981 -0.525 -0.491 1.00 94.25 235 VAL A C 1
ATOM 1785 O O . VAL A 1 235 ? -14.848 -0.288 -1.687 1.00 94.25 235 VAL A O 1
ATOM 1788 N N . ASN A 1 236 ? -16.168 -0.502 0.118 1.00 94.00 236 ASN A N 1
ATOM 1789 C CA . ASN A 1 236 ? -17.465 -0.382 -0.562 1.00 94.00 236 ASN A CA 1
ATOM 1790 C C . ASN A 1 236 ? -17.654 -1.441 -1.663 1.00 94.00 236 ASN A C 1
ATOM 1792 O O . ASN A 1 236 ? -17.969 -1.093 -2.799 1.00 94.00 236 ASN A O 1
ATOM 1796 N N . ASP A 1 237 ? -17.402 -2.712 -1.336 1.00 90.06 237 ASP A N 1
ATOM 1797 C CA . ASP A 1 237 ? -17.433 -3.867 -2.254 1.00 90.06 237 ASP A CA 1
ATOM 1798 C C . ASP A 1 237 ? -16.394 -3.861 -3.393 1.00 90.06 237 ASP A C 1
ATOM 1800 O O . ASP A 1 237 ? -16.281 -4.846 -4.127 1.00 90.06 237 ASP A O 1
ATOM 1804 N N . ASP A 1 238 ? -15.582 -2.810 -3.521 1.00 88.88 238 ASP A N 1
ATOM 1805 C CA . ASP A 1 238 ? -14.510 -2.743 -4.511 1.00 88.88 238 ASP A CA 1
ATOM 1806 C C . ASP A 1 238 ? -13.201 -3.267 -3.903 1.00 88.88 238 ASP A C 1
ATOM 1808 O O . ASP A 1 238 ? -12.717 -2.742 -2.899 1.00 88.88 238 ASP A O 1
ATOM 1812 N N . ALA A 1 239 ? -12.612 -4.298 -4.518 1.00 84.44 239 ALA A N 1
ATOM 1813 C CA . ALA A 1 239 ? -11.276 -4.793 -4.182 1.00 84.44 239 ALA A CA 1
ATOM 1814 C C . ALA A 1 239 ? -10.219 -3.854 -4.790 1.00 84.44 239 ALA A C 1
ATOM 1816 O O . ALA A 1 239 ? -10.079 -3.824 -6.018 1.00 84.44 239 ALA A O 1
ATOM 1817 N N . PRO A 1 240 ? -9.484 -3.062 -3.990 1.00 75.38 240 PRO A N 1
ATOM 1818 C CA . PRO A 1 240 ? -8.571 -2.084 -4.560 1.00 75.38 240 PRO A CA 1
ATOM 1819 C C . PRO A 1 240 ? -7.345 -2.767 -5.173 1.00 75.38 240 PRO A C 1
ATOM 1821 O O . PRO A 1 240 ? -6.776 -3.686 -4.590 1.00 75.38 240 PRO A O 1
ATOM 1824 N N . GLU A 1 241 ? -6.870 -2.265 -6.314 1.00 81.12 241 GLU A N 1
ATOM 1825 C CA . GLU A 1 241 ? -5.638 -2.737 -6.978 1.00 81.12 241 GLU A CA 1
ATOM 1826 C C . GLU A 1 241 ? -4.350 -2.252 -6.267 1.00 81.12 241 GLU A C 1
ATOM 1828 O O . GLU A 1 241 ? -3.290 -2.121 -6.879 1.00 81.12 241 GLU A O 1
ATOM 1833 N N . HIS A 1 242 ? -4.434 -1.920 -4.978 1.00 84.62 242 HIS A N 1
ATOM 1834 C CA . HIS A 1 242 ? -3.344 -1.378 -4.170 1.00 84.62 242 HIS A CA 1
ATOM 1835 C C . HIS A 1 242 ? -3.527 -1.732 -2.689 1.00 84.62 242 HIS A C 1
ATOM 1837 O O . HIS A 1 242 ? -4.626 -2.065 -2.247 1.00 84.62 242 HIS A O 1
ATOM 1843 N N . ALA A 1 243 ? -2.464 -1.602 -1.896 1.00 89.56 243 ALA A N 1
ATOM 1844 C CA . ALA A 1 243 ? -2.467 -1.962 -0.482 1.00 89.56 243 ALA A CA 1
ATOM 1845 C C . ALA A 1 243 ? -3.516 -1.204 0.359 1.00 89.56 243 ALA A C 1
ATOM 1847 O O . ALA A 1 243 ? -3.865 -0.047 0.096 1.00 89.56 243 ALA A O 1
ATOM 1848 N N . ALA A 1 244 ? -3.982 -1.836 1.439 1.00 92.94 244 ALA A N 1
ATOM 1849 C CA . ALA A 1 244 ? -4.914 -1.224 2.389 1.00 92.94 244 ALA A CA 1
ATOM 1850 C C . ALA A 1 244 ? -4.302 -0.042 3.156 1.00 92.94 244 ALA A C 1
ATOM 1852 O O . ALA A 1 244 ? -5.018 0.835 3.647 1.00 92.94 244 ALA A O 1
ATOM 1853 N N . SER A 1 245 ? -2.973 0.005 3.243 1.00 92.75 245 SER A N 1
ATOM 1854 C CA . SER A 1 245 ? -2.195 1.101 3.821 1.00 92.75 245 SER A CA 1
ATOM 1855 C C . SER A 1 245 ? -2.283 2.407 3.018 1.00 92.75 245 SER A C 1
ATOM 1857 O O . SER A 1 245 ? -1.994 3.474 3.560 1.00 92.75 245 SER A O 1
ATOM 1859 N N . VAL A 1 246 ? -2.743 2.334 1.761 1.00 92.44 246 VAL A N 1
ATOM 1860 C CA . VAL A 1 246 ? -2.904 3.463 0.827 1.00 92.44 246 VAL A CA 1
ATOM 1861 C C . VAL A 1 246 ? -4.315 3.615 0.265 1.00 92.44 246 VAL A C 1
ATOM 1863 O O . VAL A 1 246 ? -4.536 4.457 -0.603 1.00 92.44 246 VAL A O 1
ATOM 1866 N N . ALA A 1 247 ? -5.282 2.850 0.774 1.00 92.81 247 ALA A N 1
ATOM 1867 C CA . ALA A 1 247 ? -6.699 2.991 0.453 1.00 92.81 247 ALA A CA 1
ATOM 1868 C C . ALA A 1 247 ? -7.363 3.981 1.434 1.00 92.81 247 ALA A C 1
ATOM 1870 O O . ALA A 1 247 ? -7.731 3.566 2.538 1.00 92.81 247 ALA A O 1
ATOM 1871 N N . PRO A 1 248 ? -7.487 5.286 1.107 1.00 93.56 248 PRO A N 1
ATOM 1872 C CA . PRO A 1 248 ? -8.024 6.273 2.038 1.00 93.56 248 PRO A CA 1
ATOM 1873 C C . PRO A 1 248 ? -9.508 6.024 2.313 1.00 93.56 248 PRO A C 1
ATOM 1875 O O . PRO A 1 248 ? -10.284 5.744 1.400 1.00 93.56 248 PRO A O 1
ATOM 1878 N N . LEU A 1 249 ? -9.919 6.196 3.567 1.00 95.75 249 LEU A N 1
ATOM 1879 C CA . LEU A 1 249 ? -11.322 6.103 3.949 1.00 95.75 249 LEU A CA 1
ATOM 1880 C C . LEU A 1 249 ? -12.085 7.367 3.563 1.00 95.75 249 LEU A C 1
ATOM 1882 O O . LEU A 1 249 ? -11.610 8.495 3.721 1.00 95.75 249 LEU A O 1
ATOM 1886 N N . THR A 1 250 ? -13.331 7.167 3.151 1.00 95.75 250 THR A N 1
ATOM 1887 C CA . THR A 1 250 ? -14.333 8.226 3.026 1.00 95.75 250 THR A CA 1
ATOM 1888 C C . THR A 1 250 ? -15.418 8.047 4.079 1.00 95.75 250 THR A C 1
ATOM 1890 O O . THR A 1 250 ? -15.610 6.960 4.613 1.00 95.75 250 THR A O 1
ATOM 1893 N N . THR A 1 251 ? -16.144 9.119 4.400 1.00 97.69 251 THR A N 1
ATOM 1894 C CA . THR A 1 251 ? -17.287 9.042 5.321 1.00 97.69 251 THR A CA 1
ATOM 1895 C C . THR A 1 251 ? -18.302 8.010 4.834 1.00 97.69 251 THR A C 1
ATOM 1897 O O . THR A 1 251 ? -18.646 8.019 3.652 1.00 97.69 251 THR A O 1
ATOM 1900 N N . ASN A 1 252 ? -18.810 7.187 5.754 1.00 97.62 252 ASN A N 1
ATOM 1901 C CA . ASN A 1 252 ? -19.742 6.090 5.465 1.00 97.62 252 ASN A CA 1
ATOM 1902 C C . ASN A 1 252 ? -19.177 4.987 4.555 1.00 97.62 252 ASN A C 1
ATOM 1904 O O . ASN A 1 252 ? -19.946 4.366 3.828 1.00 97.62 252 ASN A O 1
ATOM 1908 N N . ALA A 1 253 ? -17.854 4.794 4.535 1.00 97.56 253 ALA A N 1
ATOM 1909 C CA . ALA A 1 253 ? -17.269 3.672 3.814 1.00 97.56 253 ALA A CA 1
ATOM 1910 C C . ALA A 1 253 ? -17.496 2.352 4.562 1.00 97.56 253 ALA A C 1
ATOM 1912 O O . ALA A 1 253 ? -17.428 2.315 5.791 1.00 97.56 253 ALA A O 1
ATOM 1913 N N . GLU A 1 254 ? -17.698 1.288 3.799 1.00 97.94 254 GLU A N 1
ATOM 1914 C CA . GLU A 1 254 ? -17.706 -0.095 4.269 1.00 97.94 254 GLU A CA 1
ATOM 1915 C C . GLU A 1 254 ? -16.342 -0.726 3.980 1.00 97.94 254 GLU A C 1
ATOM 1917 O O . GLU A 1 254 ? -15.819 -0.581 2.875 1.00 97.94 254 GLU A O 1
ATOM 1922 N N . VAL A 1 255 ? -15.734 -1.374 4.969 1.00 97.81 255 VAL A N 1
ATOM 1923 C CA . VAL A 1 255 ? -14.437 -2.047 4.844 1.00 97.81 255 VAL A CA 1
ATOM 1924 C C . VAL A 1 255 ? -14.616 -3.503 5.238 1.00 97.81 255 VAL A C 1
ATOM 1926 O O . VAL A 1 255 ? -14.894 -3.792 6.397 1.00 97.81 255 VAL A O 1
ATOM 1929 N N . THR A 1 256 ? -14.398 -4.422 4.308 1.00 97.75 256 THR A N 1
ATOM 1930 C CA . THR A 1 256 ? -14.453 -5.858 4.602 1.00 97.75 256 THR A CA 1
ATOM 1931 C C . THR A 1 256 ? -13.051 -6.433 4.546 1.00 97.75 256 THR A C 1
ATOM 1933 O O . THR A 1 256 ? -12.289 -6.106 3.636 1.00 97.75 256 THR A O 1
ATOM 1936 N N . TRP A 1 257 ? -12.713 -7.297 5.497 1.00 97.56 257 TRP A N 1
ATOM 1937 C CA . TRP A 1 257 ? -11.496 -8.102 5.494 1.00 97.56 257 TRP A CA 1
ATOM 1938 C C . TRP A 1 257 ? -11.848 -9.575 5.596 1.00 97.56 257 TRP A C 1
ATOM 1940 O O . TRP A 1 257 ? -12.653 -9.947 6.438 1.00 97.56 257 TRP A O 1
ATOM 1950 N N . GLY A 1 258 ? -11.205 -10.414 4.790 1.00 95.94 258 GLY A N 1
ATOM 1951 C CA . GLY A 1 258 ? -11.417 -11.857 4.826 1.00 95.94 258 GLY A CA 1
ATOM 1952 C C . GLY A 1 258 ? -10.124 -12.646 4.672 1.00 95.94 258 GLY A C 1
ATOM 1953 O O . GLY A 1 258 ? -9.288 -12.299 3.835 1.00 95.94 258 GLY A O 1
ATOM 1954 N N . PHE A 1 259 ? -9.972 -13.744 5.419 1.00 95.50 259 PHE A N 1
ATOM 1955 C CA . PHE A 1 259 ? -8.899 -14.720 5.185 1.00 95.50 259 PHE A CA 1
ATOM 1956 C C . PHE A 1 259 ? -9.319 -15.763 4.135 1.00 95.50 259 PHE A C 1
ATOM 1958 O O . PHE A 1 259 ? -9.798 -16.870 4.432 1.00 95.50 259 PHE A O 1
ATOM 1965 N N . LEU A 1 260 ? -9.170 -15.378 2.869 1.00 92.56 260 LEU A N 1
ATOM 1966 C CA . LEU A 1 260 ? -9.785 -16.035 1.718 1.00 92.56 260 LEU A CA 1
ATOM 1967 C C . LEU A 1 260 ? -8.762 -16.794 0.862 1.00 92.56 260 LEU A C 1
ATOM 1969 O O . LEU A 1 260 ? -7.586 -16.430 0.847 1.00 92.56 260 LEU A O 1
ATOM 1973 N N . PRO A 1 261 ? -9.193 -17.833 0.120 1.00 89.19 261 PRO A N 1
ATOM 1974 C CA . PRO A 1 261 ? -8.359 -18.470 -0.895 1.00 89.19 261 PRO A CA 1
ATOM 1975 C C . PRO A 1 261 ? -7.913 -17.507 -2.003 1.00 89.19 261 PRO A C 1
ATOM 1977 O O . PRO A 1 261 ? -8.651 -16.578 -2.338 1.00 89.19 261 PRO A O 1
ATOM 1980 N N . TRP A 1 262 ? -6.734 -17.766 -2.574 1.00 80.12 262 TRP A N 1
ATOM 1981 C CA . TRP A 1 262 ? -6.232 -17.094 -3.782 1.00 80.12 262 TRP A CA 1
ATOM 1982 C C . TRP A 1 262 ? -6.882 -17.620 -5.069 1.00 80.12 262 TRP A C 1
ATOM 1984 O O . TRP A 1 262 ? -7.191 -18.837 -5.132 1.00 80.12 262 TRP A O 1
#

pLDDT: mean 90.63, std 12.69, range [29.16, 98.62]

Foldseek 3Di:
DDDPPDPPDPQPPAPAKDWPALLQQEAEDEAFDKDKIFMFGQHPVRDTHHSVQQLQQKKKAKPDVQQKFWDDDPDTHRMDGSHRMTIITGHDFDKMKIKIWRDDPPDHIYIGIHIYGHHDPAADQWAWQEWEWEAEPPDDTDIDGTAIQGQDDCCLLVLDVAQSSADRRFDFLLSVVLVVQQCVPHPDDSPDDPNPRNSVQSSVAWDAPSNRQATQTGHPLGCVVVVFWGKFKDKQPHGDPGGRSPHGDHHNIYMYIYGGGD

Secondary structure (DSSP, 8-state):
--------------SEEEESSGGGGEEEE-TT-EEEEEEEEE-TT--EE--GGGGGGEEEEES-TTTEEEEETTEEESEEES-SEEEEEE-SSEEEEEEEEE--TTS--EEEEEEEEE--S----EEEEEEEEEE-SSSPPEEEEEEEEEP--TTTTTS-S--TTS-SSS-BHHHHHHHHHHHHHSS--TTS-GGG--THHHHHHEEEEGGGTEEEEETTEETTT-TTEEEEEEETTB--SS-GGG-B--TT-EEEEEEEE-